Protein AF-A0A9X2NLJ1-F1 (afdb_monomer_lite)

Organism: NCBI:txid2945988

InterPro domains:
  IPR001387 Cro/C1-type, helix-turn-helix domain [PS50943] (19-48)
  IPR001387 Cro/C1-type, helix-turn-helix domain [SM00530] (18-80)
  IPR001387 Cro/C1-type, helix-turn-helix domain [cd00093] (19-80)
  IPR010982 Lambda repressor-like, DNA-binding domain superfamily [G3DSA:1.10.260.40] (13-85)
  IPR010982 Lambda repressor-like, DNA-binding domain superfamily [SSF47413] (15-81)
  IPR045745 Helix-turn-helix domain, Actinobacteria-type [PF19575] (173-223)

pLDDT: mean 81.43, std 18.59, range [36.59, 98.31]

Radius of gyration: 30.44 Å; chains: 1; bounding box: 87×46×83 Å

Secondary structure (DSSP, 8-state):
----PPP----HHHHHHHHHHHHHHTT--HHHHHHHHT--HHHHHHHHHGGGGT-----HHHHHHHHHHHHHTT-------------------------PPPP---------------HHHHHHHHHHHHHHHHHTT--HHHHHHHTT--HHHHHHHHHHTT----S--S-------HHHHHHHHHTT--HHHHHHHTT--HHHHHHHHHHTTPPPPPP-----

Foldseek 3Di:
DDDPDDDDPDQLLVLLVVLVVLCVVVVHDLVNLCVQLVHDSVLNVCSNCVSVVPDRDDDPVNVVSSQSSQVVSVDGDDDDDDDPPPPPPPPDDDDDDDDDDDDDDDPDPPPPPPPPPPPVVVVVVLLVVLLVCVVVVDDLVVSCVVSVHDSLVSLVSNVVVVHPHDPDPPDPPPPDPLVVLVCCVVVPDDLVVSCVVSVHDSVVSVVSCVVVVNDDDDDDDDPD

Sequence (224 aa):
MQPHCDPPTGSVAAVVAELRAVRVACGLSQRAVSRAIGISHATVSRLELRLESGSTAYSHSQVTDLAAYATVLGYTLQFVLVADWSTPESSDDIADDTAPPIPMLETGPRRKTLAVNRPGRNLSQRNARLLAARNAGTPVVELSREFGLSLSWTGALLRKLGADMPESGRGFKRQLDQQTVIDQYESGLPVREVAELNDVSYGYVYRLLRAAGIPMRPRGGKTT

Structure (mmCIF, N/CA/C/O backbone):
data_AF-A0A9X2NLJ1-F1
#
_entry.id   AF-A0A9X2NLJ1-F1
#
loop_
_atom_site.group_PDB
_atom_site.id
_atom_site.type_symbol
_atom_site.label_atom_id
_atom_site.label_alt_id
_atom_site.label_comp_id
_atom_site.label_asym_id
_atom_site.label_entity_id
_atom_site.label_seq_id
_atom_site.pdbx_PDB_ins_code
_atom_site.Cartn_x
_atom_site.Cartn_y
_atom_site.Cartn_z
_atom_site.occupancy
_atom_site.B_iso_or_equiv
_atom_site.auth_seq_id
_atom_site.auth_comp_id
_atom_site.auth_asym_id
_atom_site.auth_atom_id
_atom_site.pdbx_PDB_model_num
ATOM 1 N N . MET A 1 1 ? 13.878 -11.513 -50.406 1.00 46.28 1 MET A N 1
ATOM 2 C CA . MET A 1 1 ? 14.699 -10.338 -50.046 1.00 46.28 1 MET A CA 1
ATOM 3 C C . MET A 1 1 ? 14.200 -9.832 -48.705 1.00 46.28 1 MET A C 1
ATOM 5 O O . MET A 1 1 ? 13.081 -9.344 -48.655 1.00 46.28 1 MET A O 1
ATOM 9 N N . GLN A 1 2 ? 14.945 -10.046 -47.618 1.00 44.91 2 GLN A N 1
ATOM 10 C CA . GLN A 1 2 ? 14.641 -9.393 -46.342 1.00 44.91 2 GLN A CA 1
ATOM 11 C C . GLN A 1 2 ? 15.357 -8.037 -46.337 1.00 44.91 2 GLN A C 1
ATOM 13 O O . GLN A 1 2 ? 16.548 -8.011 -46.654 1.00 44.91 2 GLN A O 1
ATOM 18 N N . PRO A 1 3 ? 14.660 -6.922 -46.066 1.00 51.06 3 PRO A N 1
ATOM 19 C CA . PRO A 1 3 ? 15.299 -5.619 -45.970 1.00 51.06 3 PRO A CA 1
ATOM 20 C C . PRO A 1 3 ? 16.299 -5.648 -44.811 1.00 51.06 3 PRO A C 1
ATOM 22 O O . PRO A 1 3 ? 15.935 -5.912 -43.666 1.00 51.06 3 PRO A O 1
ATOM 25 N N . HIS A 1 4 ? 17.574 -5.431 -45.126 1.00 46.09 4 HIS A N 1
ATOM 26 C CA . HIS A 1 4 ? 18.614 -5.254 -44.126 1.00 46.09 4 HIS A CA 1
ATOM 27 C C . HIS A 1 4 ? 18.515 -3.807 -43.634 1.00 46.09 4 HIS A C 1
ATOM 29 O O . HIS A 1 4 ? 18.994 -2.893 -44.296 1.00 46.09 4 HIS A O 1
ATOM 35 N N . CYS A 1 5 ? 17.794 -3.589 -42.535 1.00 52.12 5 CYS A N 1
ATOM 36 C CA . CYS A 1 5 ? 17.799 -2.301 -41.850 1.00 52.12 5 CYS A CA 1
ATOM 37 C C . CYS A 1 5 ? 19.000 -2.268 -40.903 1.00 52.12 5 CYS A C 1
ATOM 39 O O . CYS A 1 5 ? 19.093 -3.112 -40.007 1.00 52.12 5 CYS A O 1
ATOM 41 N N . ASP A 1 6 ? 19.903 -1.309 -41.100 1.00 51.53 6 ASP A N 1
ATOM 42 C CA . ASP A 1 6 ? 20.964 -1.026 -40.137 1.00 51.53 6 ASP A CA 1
ATOM 43 C C . ASP A 1 6 ? 20.348 -0.664 -38.775 1.00 51.53 6 ASP A C 1
ATOM 45 O O . ASP A 1 6 ? 19.334 0.043 -38.721 1.00 51.53 6 ASP A O 1
ATOM 49 N N . PRO A 1 7 ? 20.913 -1.147 -37.654 1.00 56.09 7 PRO A N 1
ATOM 50 C CA . PRO A 1 7 ? 20.372 -0.841 -36.342 1.00 56.09 7 PRO A CA 1
ATOM 51 C C . PRO A 1 7 ? 20.529 0.662 -36.055 1.00 56.09 7 PRO A C 1
ATOM 53 O O . PRO A 1 7 ? 21.622 1.210 -36.223 1.00 56.09 7 PRO A O 1
ATOM 56 N N . PRO A 1 8 ? 19.472 1.350 -35.591 1.00 54.31 8 PRO A N 1
ATOM 57 C CA . PRO A 1 8 ? 19.558 2.766 -35.276 1.00 54.31 8 PRO A CA 1
ATOM 58 C C . PRO A 1 8 ? 20.489 2.980 -34.076 1.00 54.31 8 PRO A C 1
ATOM 60 O O . PRO A 1 8 ? 20.140 2.683 -32.932 1.00 54.31 8 PRO A O 1
ATOM 63 N N . THR A 1 9 ? 21.673 3.540 -34.321 1.00 57.53 9 THR A N 1
ATOM 64 C CA . THR A 1 9 ? 22.538 4.089 -33.267 1.00 57.53 9 THR A CA 1
ATOM 65 C C . THR A 1 9 ? 21.971 5.452 -32.861 1.00 57.53 9 THR A C 1
ATOM 67 O O . THR A 1 9 ? 22.405 6.490 -33.350 1.00 57.53 9 THR A O 1
ATOM 70 N N . GLY A 1 10 ? 20.912 5.457 -32.049 1.00 71.62 10 GLY A N 1
ATOM 71 C CA . GLY A 1 10 ? 20.127 6.659 -31.757 1.00 71.62 10 GLY A CA 1
ATOM 72 C C . GLY A 1 10 ? 19.730 6.793 -30.291 1.00 71.62 10 GLY A C 1
ATOM 73 O O . GLY A 1 10 ? 19.830 5.854 -29.503 1.00 71.62 10 GLY A O 1
ATOM 74 N N . SER A 1 11 ? 19.266 7.987 -29.917 1.00 84.50 11 SER A N 1
ATOM 75 C CA . SER A 1 11 ? 18.671 8.232 -28.601 1.00 84.50 11 SER A CA 1
ATOM 76 C C . SER A 1 11 ? 17.488 7.284 -28.349 1.00 84.50 11 SER A C 1
ATOM 78 O O . SER A 1 11 ? 16.856 6.796 -29.286 1.00 84.50 11 SER A O 1
ATOM 80 N N . VAL A 1 12 ? 17.131 7.046 -27.081 1.00 83.31 12 VAL A N 1
ATOM 81 C CA . VAL A 1 12 ? 15.968 6.197 -26.741 1.00 83.31 12 VAL A CA 1
ATOM 82 C C . VAL A 1 12 ? 14.688 6.704 -27.417 1.00 83.31 12 VAL A C 1
ATOM 84 O O . VAL A 1 12 ? 13.859 5.903 -27.838 1.00 83.31 12 VAL A O 1
ATOM 87 N N . ALA A 1 13 ? 14.554 8.023 -27.596 1.00 85.75 13 ALA A N 1
ATOM 88 C CA . ALA A 1 13 ? 13.465 8.604 -28.372 1.00 85.75 13 ALA A CA 1
ATOM 89 C C . ALA A 1 13 ? 13.485 8.109 -29.829 1.00 85.75 13 ALA A C 1
ATOM 91 O O . ALA A 1 13 ? 12.484 7.579 -30.293 1.00 85.75 13 ALA A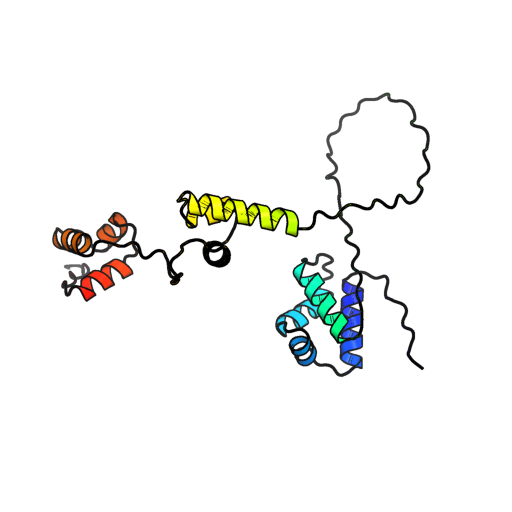 O 1
ATOM 92 N N . ALA A 1 14 ? 14.620 8.174 -30.531 1.00 86.75 14 ALA A N 1
ATOM 93 C CA . ALA A 1 14 ? 14.715 7.662 -31.901 1.00 86.75 14 ALA A CA 1
ATOM 94 C C . ALA A 1 14 ? 14.311 6.177 -31.998 1.00 86.75 14 ALA A C 1
ATOM 96 O O . ALA A 1 14 ? 13.557 5.802 -32.892 1.00 86.75 14 ALA A O 1
ATOM 97 N N . VAL A 1 15 ? 14.719 5.354 -31.025 1.00 87.69 15 VAL A N 1
ATOM 98 C CA . VAL A 1 15 ? 14.316 3.938 -30.954 1.00 87.69 15 VAL A CA 1
ATOM 99 C C . VAL A 1 15 ? 12.799 3.792 -30.797 1.00 87.69 15 VAL A C 1
ATOM 101 O O . VAL A 1 15 ? 12.182 3.001 -31.504 1.00 87.69 15 VAL A O 1
ATOM 104 N N . VAL A 1 16 ? 12.165 4.555 -29.902 1.00 90.31 16 VAL A N 1
ATOM 105 C CA . VAL A 1 16 ? 10.704 4.511 -29.708 1.00 90.31 16 VAL A CA 1
ATOM 106 C C . VAL A 1 16 ? 9.956 4.952 -30.975 1.00 90.31 16 VAL A C 1
ATOM 108 O O . VAL A 1 16 ? 8.943 4.339 -31.320 1.00 90.31 16 VAL A O 1
ATOM 111 N N . ALA A 1 17 ? 10.444 5.982 -31.678 1.00 90.50 17 ALA A N 1
ATOM 112 C CA . ALA A 1 17 ? 9.863 6.436 -32.946 1.00 90.50 17 ALA A CA 1
ATOM 113 C C . ALA A 1 17 ? 9.922 5.335 -34.007 1.00 90.50 17 ALA A C 1
ATOM 115 O O . ALA A 1 17 ? 8.912 5.058 -34.655 1.00 90.50 17 ALA A O 1
ATOM 116 N N . GLU A 1 18 ? 11.073 4.675 -34.128 1.00 91.25 18 GLU A N 1
ATOM 117 C CA . GLU A 1 18 ? 11.281 3.583 -35.075 1.00 91.25 18 GLU A CA 1
ATOM 118 C C . GLU A 1 18 ? 10.348 2.403 -34.776 1.00 91.25 18 GLU A C 1
ATOM 120 O O . GLU A 1 18 ? 9.623 1.938 -35.655 1.00 91.25 18 GLU A O 1
ATOM 125 N N . LEU A 1 19 ? 10.255 1.975 -33.512 1.00 91.38 19 LEU A N 1
ATOM 126 C CA . LEU A 1 19 ? 9.337 0.900 -33.113 1.00 91.38 19 LEU A CA 1
ATOM 127 C C . LEU A 1 19 ? 7.872 1.254 -33.403 1.00 91.38 19 LEU A C 1
ATOM 129 O O . LEU A 1 19 ? 7.108 0.398 -33.856 1.00 91.38 19 LEU A O 1
ATOM 133 N N . ARG A 1 20 ? 7.469 2.515 -33.187 1.00 94.69 20 ARG A N 1
ATOM 134 C CA . ARG A 1 20 ? 6.124 2.997 -33.540 1.00 94.69 20 ARG A CA 1
ATOM 135 C C . ARG A 1 20 ? 5.893 2.931 -35.051 1.00 94.69 20 ARG A C 1
ATOM 137 O O . ARG A 1 20 ? 4.822 2.484 -35.466 1.00 94.69 20 ARG A O 1
ATOM 144 N N . ALA A 1 21 ? 6.860 3.362 -35.859 1.00 92.12 21 ALA A N 1
ATOM 145 C CA . ALA A 1 21 ? 6.770 3.324 -37.317 1.00 92.12 21 ALA A CA 1
ATOM 146 C C . ALA A 1 21 ? 6.642 1.882 -37.831 1.00 92.12 21 ALA A C 1
ATOM 148 O O . ALA A 1 21 ? 5.708 1.580 -38.576 1.00 92.12 21 ALA A O 1
ATOM 149 N N . VAL A 1 22 ? 7.490 0.973 -37.344 1.00 91.50 22 VAL A N 1
ATOM 150 C CA . VAL A 1 22 ? 7.437 -0.461 -37.665 1.00 91.50 22 VAL A CA 1
ATOM 151 C C . VAL A 1 22 ? 6.094 -1.068 -37.264 1.00 91.50 22 VAL A C 1
ATOM 153 O O . VAL A 1 22 ? 5.458 -1.746 -38.070 1.0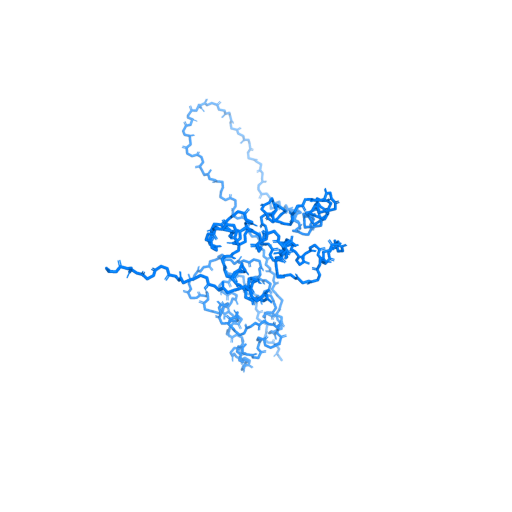0 91.50 22 VAL A O 1
ATOM 156 N N . ARG A 1 23 ? 5.599 -0.783 -36.051 1.00 95.69 23 ARG A N 1
ATOM 157 C CA . ARG A 1 23 ? 4.283 -1.263 -35.600 1.00 95.69 23 ARG A CA 1
ATOM 158 C C . ARG A 1 23 ? 3.175 -0.859 -36.579 1.00 95.69 23 ARG A C 1
ATOM 160 O O . ARG A 1 23 ? 2.327 -1.688 -36.916 1.00 95.69 23 ARG A O 1
ATOM 167 N N . VAL A 1 24 ? 3.159 0.408 -36.998 1.00 95.69 24 VAL A N 1
ATOM 168 C CA . VAL A 1 24 ? 2.162 0.940 -37.940 1.00 95.69 24 VAL A CA 1
ATOM 169 C C . VAL A 1 24 ? 2.302 0.281 -39.312 1.00 95.69 24 VAL A C 1
ATOM 171 O O . VAL A 1 24 ? 1.290 -0.137 -39.871 1.00 95.69 24 VAL A O 1
ATOM 174 N N . ALA A 1 25 ? 3.525 0.109 -39.816 1.00 91.38 25 ALA A N 1
ATOM 175 C CA . ALA A 1 25 ? 3.790 -0.565 -41.087 1.00 91.38 25 ALA A CA 1
ATOM 176 C C . ALA A 1 25 ? 3.331 -2.036 -41.086 1.00 91.38 25 ALA A C 1
ATOM 178 O O . ALA A 1 25 ? 2.810 -2.523 -42.086 1.00 91.38 25 ALA A O 1
ATOM 179 N N . CYS A 1 26 ? 3.441 -2.729 -39.949 1.00 91.38 26 CYS A N 1
ATOM 180 C CA . CYS A 1 26 ? 2.931 -4.091 -39.767 1.00 91.38 26 CYS A CA 1
ATOM 181 C C . CYS A 1 26 ? 1.409 -4.169 -39.526 1.00 91.38 26 CYS A C 1
ATOM 183 O O . CYS A 1 26 ? 0.889 -5.260 -39.299 1.00 91.38 26 CYS A O 1
ATOM 185 N N . GLY A 1 27 ? 0.683 -3.043 -39.509 1.00 95.75 27 GLY A N 1
ATOM 186 C CA . GLY A 1 27 ? -0.762 -3.014 -39.246 1.00 95.75 27 GLY A CA 1
ATOM 187 C C . GLY A 1 27 ? -1.149 -3.405 -37.814 1.00 95.75 27 GLY A C 1
ATOM 188 O O . GLY A 1 27 ? -2.304 -3.738 -37.540 1.00 95.75 27 GLY A O 1
ATOM 189 N N . LEU A 1 28 ? -0.202 -3.377 -36.873 1.00 94.50 28 LEU A N 1
ATOM 190 C CA . LEU A 1 28 ? -0.444 -3.775 -35.491 1.00 94.50 28 LEU A CA 1
ATOM 191 C C . LEU A 1 28 ? -1.043 -2.614 -34.693 1.00 94.50 28 LEU A C 1
ATOM 193 O O . LEU A 1 28 ? -0.480 -1.523 -34.599 1.00 94.50 28 LEU A O 1
ATOM 197 N N . SER A 1 29 ? -2.180 -2.851 -34.039 1.00 96.88 29 SER A N 1
ATOM 198 C CA . SER A 1 29 ? -2.729 -1.884 -33.081 1.00 96.88 29 SER A CA 1
ATOM 199 C C . SER A 1 29 ? -1.939 -1.895 -31.765 1.00 96.88 29 SER A C 1
ATOM 201 O O . SER A 1 29 ? -1.387 -2.921 -31.364 1.00 96.88 29 SER A O 1
ATOM 203 N N . GLN A 1 30 ? -1.952 -0.783 -31.021 1.00 96.88 30 GLN A N 1
ATOM 204 C CA . GLN A 1 30 ? -1.385 -0.731 -29.662 1.00 96.88 30 GLN A CA 1
ATOM 205 C C . GLN A 1 30 ? -1.993 -1.805 -28.739 1.00 96.88 30 GLN A C 1
ATOM 207 O O . GLN A 1 30 ? -1.306 -2.353 -27.880 1.00 96.88 30 GLN A O 1
ATOM 212 N N . ARG A 1 31 ? -3.278 -2.151 -28.929 1.00 96.44 31 ARG A N 1
ATOM 213 C CA . ARG A 1 31 ? -3.958 -3.221 -28.177 1.00 96.44 31 ARG A CA 1
ATOM 214 C C . ARG A 1 31 ? -3.400 -4.605 -28.501 1.00 96.44 31 ARG A C 1
ATOM 216 O O . ARG A 1 31 ? -3.299 -5.430 -27.598 1.00 96.44 31 ARG A O 1
ATOM 223 N N . ALA A 1 32 ? -3.045 -4.858 -29.762 1.00 95.44 32 ALA A N 1
ATOM 224 C CA . ALA A 1 32 ? -2.437 -6.122 -30.172 1.00 95.44 32 ALA A CA 1
ATOM 225 C C . ALA A 1 32 ? -1.062 -6.299 -29.514 1.00 95.44 32 ALA A C 1
ATOM 227 O O . ALA A 1 32 ? -0.808 -7.334 -28.902 1.00 95.44 32 ALA A O 1
ATOM 228 N N . VAL A 1 33 ? -0.237 -5.248 -29.538 1.00 95.50 33 VAL A N 1
ATOM 229 C CA . VAL A 1 33 ? 1.068 -5.222 -28.859 1.00 95.50 33 VAL A CA 1
ATOM 230 C C . VAL A 1 33 ? 0.910 -5.417 -27.351 1.00 95.50 33 VAL A C 1
ATOM 232 O O . VAL A 1 33 ? 1.529 -6.309 -26.786 1.00 95.50 33 VAL A O 1
ATOM 235 N N . SER A 1 34 ? 0.023 -4.647 -26.714 1.00 96.62 34 SER A N 1
ATOM 236 C CA . SER A 1 34 ? -0.306 -4.752 -25.284 1.00 96.62 34 SER A CA 1
ATOM 237 C C . SER A 1 34 ? -0.691 -6.178 -24.874 1.00 96.62 34 SER A C 1
ATOM 239 O O . SER A 1 34 ? -0.187 -6.680 -23.870 1.00 96.62 34 SER A O 1
ATOM 241 N N . ARG A 1 35 ? -1.531 -6.855 -25.666 1.00 96.00 35 ARG A N 1
ATOM 242 C CA . ARG A 1 35 ? -1.924 -8.247 -25.413 1.00 96.00 35 ARG A CA 1
ATOM 243 C C . ARG A 1 35 ? -0.751 -9.215 -25.560 1.00 96.00 35 ARG A C 1
ATOM 245 O O . ARG A 1 35 ? -0.643 -10.129 -24.753 1.00 96.00 35 ARG A O 1
ATOM 252 N N . ALA A 1 36 ? 0.106 -9.014 -26.560 1.00 93.50 36 ALA A N 1
ATOM 253 C CA . ALA A 1 36 ? 1.251 -9.883 -26.817 1.00 93.50 36 ALA A CA 1
ATOM 254 C C . ALA A 1 36 ? 2.312 -9.815 -25.703 1.00 93.50 36 ALA A C 1
ATOM 256 O O . ALA A 1 36 ? 2.863 -10.844 -25.328 1.00 93.50 36 ALA A O 1
ATOM 257 N N . ILE A 1 37 ? 2.561 -8.628 -25.139 1.00 94.06 37 ILE A N 1
ATOM 258 C CA . ILE A 1 37 ? 3.556 -8.431 -24.065 1.00 94.06 37 ILE A CA 1
ATOM 259 C C . ILE A 1 37 ? 2.979 -8.512 -22.646 1.00 94.06 37 ILE A C 1
ATOM 261 O O . ILE A 1 37 ? 3.733 -8.497 -21.679 1.00 94.06 37 ILE A O 1
ATOM 265 N N . GLY A 1 38 ? 1.654 -8.561 -22.496 1.00 93.50 38 GLY A N 1
ATOM 266 C CA . GLY A 1 38 ? 1.001 -8.620 -21.186 1.00 93.50 38 GLY A CA 1
ATOM 267 C C . GLY A 1 38 ? 1.058 -7.316 -20.378 1.00 93.50 38 GLY A C 1
ATOM 268 O O . GLY A 1 38 ? 0.895 -7.355 -19.160 1.00 93.50 38 GLY A O 1
ATOM 269 N N . ILE A 1 39 ? 1.260 -6.158 -21.021 1.00 93.69 39 ILE A N 1
ATOM 270 C CA . ILE A 1 39 ? 1.194 -4.842 -20.355 1.00 93.69 39 ILE A CA 1
ATOM 271 C C . ILE A 1 39 ? -0.073 -4.090 -20.749 1.00 93.69 39 ILE A C 1
ATOM 273 O O . ILE A 1 39 ? -0.678 -4.364 -21.781 1.00 93.69 39 ILE A O 1
ATOM 277 N N . SER A 1 40 ? -0.479 -3.099 -19.952 1.00 94.88 40 SER A N 1
ATOM 278 C CA . SER A 1 40 ? -1.667 -2.298 -20.264 1.00 94.88 40 SER A CA 1
ATOM 279 C C . SER A 1 40 ? -1.491 -1.476 -21.550 1.00 94.88 40 SER A C 1
ATOM 281 O O . SER A 1 40 ? -0.423 -0.920 -21.810 1.00 94.88 40 SER A O 1
ATOM 283 N N . HIS A 1 41 ? -2.569 -1.304 -22.317 1.00 93.12 41 HIS A N 1
ATOM 284 C CA . HIS A 1 41 ? -2.592 -0.412 -23.482 1.00 93.12 41 HIS A CA 1
ATOM 285 C C . HIS A 1 41 ? -2.151 1.022 -23.137 1.00 93.12 41 HIS A C 1
ATOM 287 O O . HIS A 1 41 ? -1.445 1.665 -23.909 1.00 93.12 41 HIS A O 1
ATOM 293 N N . ALA A 1 42 ? -2.520 1.514 -21.949 1.00 93.88 42 ALA A N 1
ATOM 294 C CA . ALA A 1 42 ? -2.099 2.826 -21.463 1.00 93.88 42 ALA A CA 1
ATOM 295 C C . ALA A 1 42 ? -0.579 2.919 -21.240 1.00 93.88 42 ALA A C 1
ATOM 297 O O . ALA A 1 42 ? -0.010 4.004 -21.316 1.00 93.88 42 ALA A O 1
ATOM 298 N N . THR A 1 43 ? 0.103 1.805 -20.961 1.00 93.88 43 THR A N 1
ATOM 299 C CA . THR A 1 43 ? 1.571 1.766 -20.886 1.00 93.88 43 THR A CA 1
ATOM 300 C C . THR A 1 43 ? 2.187 1.911 -22.275 1.00 93.88 43 THR A C 1
ATOM 302 O O . THR A 1 43 ? 3.050 2.765 -22.445 1.00 93.88 43 THR A O 1
ATOM 305 N N . VAL A 1 44 ? 1.690 1.177 -23.278 1.00 94.12 44 VAL A N 1
ATOM 306 C CA . VAL A 1 44 ? 2.153 1.299 -24.678 1.00 94.12 44 VAL A CA 1
ATOM 307 C C . VAL A 1 44 ? 1.948 2.724 -25.198 1.00 94.12 44 VAL A C 1
ATOM 309 O O . VAL A 1 44 ? 2.877 3.333 -25.719 1.00 94.12 44 VAL A O 1
ATOM 312 N N . SER A 1 45 ? 0.759 3.294 -24.983 1.00 95.06 45 SER A N 1
ATOM 313 C CA . SER A 1 45 ? 0.457 4.675 -25.375 1.00 95.06 45 SER A CA 1
ATOM 314 C C . SER A 1 45 ? 1.370 5.689 -24.677 1.00 95.06 45 SER A C 1
ATOM 316 O O . SER A 1 45 ? 1.871 6.596 -25.333 1.00 95.06 45 SER A O 1
ATOM 318 N N . ARG A 1 46 ? 1.661 5.521 -23.379 1.00 93.00 46 ARG A N 1
ATOM 319 C CA . ARG A 1 46 ? 2.602 6.398 -22.661 1.00 93.00 46 ARG A CA 1
ATOM 320 C C . ARG A 1 46 ? 4.035 6.278 -23.168 1.00 93.00 46 ARG A C 1
ATOM 322 O O . ARG A 1 46 ? 4.720 7.294 -23.207 1.00 93.00 46 ARG A O 1
ATOM 329 N N . LEU A 1 47 ? 4.489 5.079 -23.537 1.00 91.31 47 LEU A N 1
ATOM 330 C CA . LEU A 1 47 ? 5.806 4.898 -24.151 1.00 91.31 47 LEU A CA 1
ATOM 331 C C . LEU A 1 47 ? 5.884 5.655 -25.483 1.00 91.31 47 LEU A C 1
ATOM 333 O O . LEU A 1 47 ? 6.841 6.391 -25.687 1.00 91.31 47 LEU A O 1
ATOM 337 N N . GLU A 1 48 ? 4.854 5.552 -26.331 1.00 92.31 48 GLU A N 1
ATOM 338 C CA . GLU A 1 48 ? 4.810 6.251 -27.627 1.00 92.31 48 GLU A CA 1
ATOM 339 C C . GLU A 1 48 ? 4.649 7.777 -27.495 1.00 92.31 48 GLU A C 1
ATOM 341 O O . GLU A 1 48 ? 5.263 8.511 -28.261 1.00 92.31 48 GLU A O 1
ATOM 346 N N . LEU A 1 49 ? 3.863 8.271 -26.529 1.00 90.62 49 LEU A N 1
ATOM 347 C CA . LEU A 1 49 ? 3.636 9.711 -26.316 1.00 90.62 49 LEU A CA 1
ATOM 348 C C . LEU A 1 49 ? 4.819 10.418 -25.650 1.00 90.62 49 LEU A C 1
ATOM 350 O O . LEU A 1 49 ? 5.052 11.597 -25.893 1.00 90.62 49 LEU A O 1
ATOM 354 N N . ARG A 1 50 ? 5.600 9.719 -24.818 1.00 85.25 50 ARG A N 1
ATOM 355 C CA . ARG A 1 50 ? 6.792 10.302 -24.173 1.00 85.25 50 ARG A CA 1
ATOM 356 C C . ARG A 1 50 ? 7.867 10.709 -25.188 1.00 85.25 50 ARG A C 1
ATOM 358 O O . ARG A 1 50 ? 8.732 11.513 -24.864 1.00 85.25 50 ARG A O 1
ATOM 365 N N . LEU A 1 51 ? 7.773 10.207 -26.419 1.00 76.88 51 LEU A N 1
ATOM 366 C CA . LEU A 1 51 ? 8.550 10.68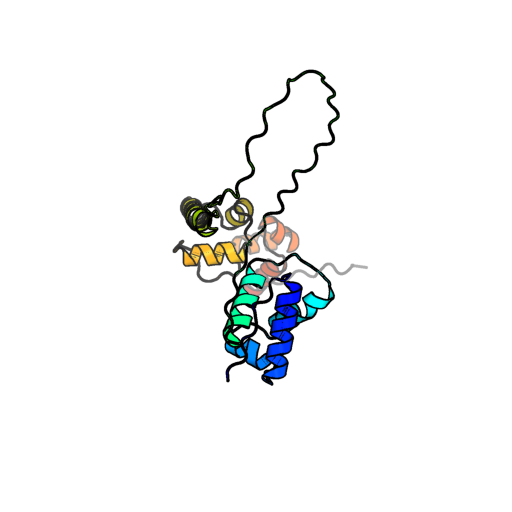7 -27.554 1.00 76.88 51 LEU A CA 1
ATOM 367 C C . LEU A 1 51 ? 8.395 12.202 -27.768 1.00 76.88 51 LEU A C 1
ATOM 369 O O . LEU A 1 51 ? 9.369 12.892 -28.049 1.00 76.88 51 LEU A O 1
ATOM 373 N N . GLU A 1 52 ? 7.175 12.713 -27.602 1.00 78.81 52 GLU A N 1
ATOM 374 C CA . GLU A 1 52 ? 6.817 14.103 -27.900 1.00 78.81 52 GLU A CA 1
ATOM 375 C C . GLU A 1 52 ? 7.346 15.074 -26.838 1.00 78.81 52 GLU A C 1
ATOM 377 O O . GLU A 1 52 ? 7.513 16.258 -27.113 1.00 78.81 52 GLU A O 1
ATOM 382 N N . SER A 1 53 ? 7.667 14.582 -25.636 1.00 80.69 53 SER A N 1
ATOM 383 C CA . SER A 1 53 ? 8.183 15.415 -24.547 1.00 80.69 53 SER A CA 1
ATOM 384 C C . SER A 1 53 ? 9.706 15.566 -24.535 1.00 80.69 53 SER A C 1
ATOM 386 O O . SER A 1 53 ? 10.228 16.266 -23.669 1.00 80.69 53 SER A O 1
ATOM 388 N N . GLY A 1 54 ? 10.438 14.902 -25.441 1.00 81.94 54 GLY A N 1
ATOM 389 C CA . GLY A 1 54 ? 11.904 15.001 -25.533 1.00 81.94 54 GLY A CA 1
ATOM 390 C C . GLY A 1 54 ? 12.664 14.481 -24.302 1.00 81.94 54 GLY A C 1
ATOM 391 O O . GLY A 1 54 ? 13.867 14.695 -24.178 1.00 81.94 54 GLY A O 1
ATOM 392 N N . SER A 1 55 ? 11.984 13.799 -23.375 1.00 82.38 55 SER A N 1
ATOM 393 C CA . SER A 1 55 ? 12.598 13.311 -22.140 1.00 82.38 55 SER A CA 1
ATOM 394 C C . SER A 1 55 ? 13.562 12.157 -22.429 1.00 82.38 55 SER A C 1
ATOM 396 O O . SER A 1 55 ? 13.167 11.110 -22.945 1.00 82.38 55 SER A O 1
ATOM 398 N N . THR A 1 56 ? 14.830 12.329 -22.052 1.00 80.00 56 THR A N 1
ATOM 399 C CA . THR A 1 56 ? 15.885 11.308 -22.185 1.00 80.00 56 THR A CA 1
ATOM 400 C C . THR A 1 56 ? 15.936 10.339 -21.003 1.00 80.00 56 THR A C 1
ATOM 402 O O . THR A 1 56 ? 16.563 9.285 -21.096 1.00 80.00 56 THR A O 1
ATOM 405 N N . ALA A 1 57 ? 15.252 10.655 -19.900 1.00 82.19 57 ALA A N 1
ATOM 406 C CA . ALA A 1 57 ? 15.233 9.834 -18.698 1.00 82.19 57 ALA A CA 1
ATOM 407 C C . ALA A 1 57 ? 14.136 8.762 -18.771 1.00 82.19 57 ALA A C 1
ATOM 409 O O . ALA A 1 57 ? 12.939 9.074 -18.818 1.00 82.19 57 ALA A O 1
ATOM 410 N N . TYR A 1 58 ? 14.553 7.497 -18.709 1.00 84.94 58 TYR A N 1
ATOM 411 C CA . TYR A 1 58 ? 13.674 6.331 -18.650 1.00 84.94 58 TYR A CA 1
ATOM 412 C C . TYR A 1 58 ? 13.922 5.556 -17.358 1.00 84.94 58 TYR A C 1
ATOM 414 O O . TYR A 1 58 ? 15.065 5.278 -16.991 1.00 84.94 58 TYR A O 1
ATOM 422 N N . SER A 1 59 ? 12.849 5.187 -16.659 1.00 87.94 59 SER A N 1
ATOM 423 C CA . SER A 1 59 ? 12.948 4.270 -15.527 1.00 87.94 59 SER A CA 1
ATOM 424 C C . SER A 1 59 ? 13.327 2.871 -16.011 1.00 87.94 59 SER A C 1
ATOM 426 O O . SER A 1 59 ? 13.047 2.485 -17.146 1.00 87.94 59 SER A O 1
ATOM 428 N N . HIS A 1 60 ? 13.902 2.060 -15.121 1.00 83.75 60 HIS A N 1
ATOM 429 C CA . HIS A 1 60 ? 14.240 0.671 -15.439 1.00 83.75 60 HIS A CA 1
ATOM 430 C C . HIS A 1 60 ? 13.034 -0.123 -15.972 1.00 83.75 60 HIS A C 1
ATOM 432 O O . HIS A 1 60 ? 13.156 -0.825 -16.969 1.00 83.75 60 HIS A O 1
ATOM 438 N N . SER A 1 61 ? 11.855 0.057 -15.364 1.00 87.56 61 SER A N 1
ATOM 439 C CA . SER A 1 61 ? 10.617 -0.579 -15.828 1.00 87.56 61 SER A CA 1
ATOM 440 C C . SER A 1 61 ? 10.245 -0.180 -17.257 1.00 87.56 61 SER A C 1
ATOM 442 O O . SER A 1 61 ? 9.849 -1.035 -18.038 1.00 87.56 61 SER A O 1
ATOM 444 N N . GLN A 1 62 ? 10.431 1.089 -17.632 1.00 90.19 62 GLN A N 1
ATOM 445 C CA . GLN A 1 62 ? 10.160 1.554 -18.993 1.00 90.19 62 GLN A CA 1
ATOM 446 C C . GLN A 1 62 ? 11.128 0.943 -20.006 1.00 90.19 62 GLN A C 1
ATOM 448 O O . GLN A 1 62 ? 10.710 0.597 -21.105 1.00 90.19 62 GLN A O 1
ATOM 453 N N . VAL A 1 63 ? 12.401 0.773 -19.638 1.00 90.44 63 VAL A N 1
ATOM 454 C CA . VAL A 1 63 ? 13.391 0.090 -20.484 1.00 90.44 63 VAL A CA 1
ATOM 455 C C . VAL A 1 63 ? 13.009 -1.381 -20.687 1.00 90.44 63 VAL A C 1
ATOM 457 O O . VAL A 1 63 ? 13.088 -1.885 -21.805 1.00 90.44 63 VAL A O 1
ATOM 460 N N . THR A 1 64 ? 12.540 -2.064 -19.638 1.00 91.19 64 THR A N 1
ATOM 461 C CA . THR A 1 64 ? 12.039 -3.445 -19.740 1.00 91.19 64 THR A CA 1
ATOM 462 C C . THR A 1 64 ? 10.808 -3.543 -20.641 1.00 91.19 64 THR A C 1
ATOM 464 O O . THR A 1 64 ? 10.773 -4.396 -21.527 1.00 91.19 64 THR A O 1
ATOM 467 N N . ASP A 1 65 ? 9.832 -2.651 -20.465 1.00 92.62 65 ASP A N 1
ATOM 468 C CA . ASP A 1 65 ? 8.626 -2.618 -21.300 1.00 92.62 65 ASP A CA 1
ATOM 469 C C . ASP A 1 65 ? 8.975 -2.328 -22.772 1.00 92.62 65 ASP A C 1
ATOM 471 O O . ASP A 1 65 ? 8.399 -2.928 -23.680 1.00 92.62 65 ASP A O 1
ATOM 475 N N . LEU A 1 66 ? 9.957 -1.455 -23.020 1.00 92.50 66 LEU A N 1
ATOM 476 C CA . LEU A 1 66 ? 10.443 -1.134 -24.363 1.00 92.50 66 LEU A CA 1
ATOM 477 C C . LEU A 1 66 ? 11.150 -2.327 -25.023 1.00 92.50 66 LEU A C 1
ATOM 479 O O . LEU A 1 66 ? 10.934 -2.593 -26.205 1.00 92.50 66 LEU A O 1
ATOM 483 N N . ALA A 1 67 ? 11.948 -3.083 -24.264 1.00 91.50 67 ALA A N 1
ATOM 484 C CA . ALA A 1 67 ? 12.568 -4.318 -24.743 1.00 91.50 67 ALA A CA 1
ATOM 485 C C . ALA A 1 67 ? 11.516 -5.374 -25.125 1.00 91.50 67 ALA A C 1
ATOM 487 O O . ALA A 1 67 ? 11.623 -6.014 -26.174 1.00 91.50 67 ALA A O 1
ATOM 488 N N . ALA A 1 68 ? 10.473 -5.527 -24.302 1.00 90.81 68 ALA A N 1
ATOM 489 C CA . ALA A 1 68 ? 9.366 -6.439 -24.583 1.00 90.81 68 ALA A CA 1
ATOM 490 C C . ALA A 1 68 ? 8.590 -6.014 -25.839 1.00 90.81 68 ALA A C 1
ATOM 492 O O . ALA A 1 68 ? 8.281 -6.852 -26.687 1.00 90.81 68 ALA A O 1
ATOM 493 N N . TYR A 1 69 ? 8.325 -4.712 -25.994 1.00 93.19 69 TYR A N 1
ATOM 494 C CA . TYR A 1 69 ? 7.703 -4.158 -27.197 1.00 93.19 69 TYR A CA 1
ATOM 495 C C . TYR A 1 69 ? 8.539 -4.492 -28.444 1.00 93.19 69 TYR A C 1
ATOM 497 O O . TYR A 1 69 ? 8.023 -5.096 -29.384 1.00 93.19 69 TYR A O 1
ATOM 505 N N . ALA A 1 70 ? 9.841 -4.202 -28.435 1.00 91.50 70 ALA A N 1
ATOM 506 C CA . ALA A 1 70 ? 10.722 -4.528 -29.555 1.00 91.50 70 ALA A CA 1
ATOM 507 C C . ALA A 1 70 ? 10.727 -6.026 -29.902 1.00 91.50 70 ALA A C 1
ATOM 509 O O . ALA A 1 70 ? 10.672 -6.381 -31.078 1.00 91.50 70 ALA A O 1
ATOM 510 N N . THR A 1 71 ? 10.686 -6.897 -28.890 1.00 91.50 71 THR A N 1
ATOM 511 C CA . THR A 1 71 ? 10.644 -8.356 -29.079 1.00 91.50 71 THR A CA 1
ATOM 512 C C . THR A 1 71 ? 9.403 -8.799 -29.859 1.00 91.50 71 THR A C 1
ATOM 514 O O . THR A 1 71 ? 9.508 -9.640 -30.748 1.00 91.50 71 THR A O 1
ATOM 517 N N . VAL A 1 72 ? 8.231 -8.204 -29.597 1.00 90.12 72 VAL A N 1
ATOM 518 C CA . VAL A 1 72 ? 6.993 -8.505 -30.350 1.00 90.12 72 VAL A CA 1
ATOM 519 C C . VAL A 1 72 ? 7.075 -8.076 -31.810 1.00 90.12 72 VAL A C 1
ATOM 521 O O . VAL A 1 72 ? 6.433 -8.682 -32.663 1.00 90.12 72 VAL A O 1
ATOM 524 N N . LEU A 1 73 ? 7.887 -7.065 -32.106 1.00 88.50 73 LEU A N 1
ATOM 525 C CA . LEU A 1 73 ? 8.162 -6.631 -33.471 1.00 88.50 73 LEU A CA 1
ATOM 526 C C . LEU A 1 73 ? 9.312 -7.416 -34.129 1.00 88.50 73 LEU A C 1
ATOM 528 O O . LEU A 1 73 ? 9.647 -7.138 -35.274 1.00 88.50 73 LEU A O 1
ATOM 532 N N . GLY A 1 74 ? 9.912 -8.391 -33.436 1.00 88.38 74 GLY A N 1
ATOM 533 C CA . GLY A 1 74 ? 11.024 -9.197 -33.951 1.00 88.38 74 GLY A CA 1
ATOM 534 C C . GLY A 1 74 ? 12.408 -8.560 -33.788 1.00 88.38 74 GLY A C 1
ATOM 535 O O . GLY A 1 74 ? 13.359 -9.003 -34.426 1.00 88.38 74 GLY A O 1
ATOM 536 N N . TYR A 1 75 ? 12.544 -7.544 -32.934 1.00 90.25 75 TYR A N 1
ATOM 537 C CA . TYR A 1 75 ? 13.805 -6.848 -32.675 1.00 90.25 75 TYR A CA 1
ATOM 538 C C . TYR A 1 75 ? 14.383 -7.216 -31.310 1.00 90.25 75 TYR A C 1
ATOM 540 O O . TYR A 1 75 ? 13.663 -7.487 -30.351 1.00 90.25 75 TYR A O 1
ATOM 548 N N . THR A 1 76 ? 15.709 -7.149 -31.203 1.00 89.56 76 THR A N 1
ATOM 549 C CA . THR A 1 76 ? 16.421 -7.211 -29.922 1.00 89.56 76 THR A CA 1
ATOM 550 C C . THR A 1 76 ? 17.062 -5.857 -29.656 1.00 89.56 76 THR A C 1
ATOM 552 O O . THR A 1 76 ? 17.873 -5.393 -30.454 1.00 89.56 76 THR A O 1
ATOM 555 N N . LEU A 1 77 ? 16.712 -5.219 -28.538 1.00 87.12 77 LEU A N 1
ATOM 556 C CA . LEU A 1 77 ? 17.335 -3.963 -28.123 1.00 87.12 77 LEU A CA 1
ATOM 557 C C . LEU A 1 77 ? 18.499 -4.228 -27.172 1.00 87.12 77 LEU A C 1
ATOM 559 O O . LEU A 1 77 ? 18.364 -4.977 -26.204 1.00 87.12 77 LEU A O 1
ATOM 563 N N . GLN A 1 78 ? 19.623 -3.561 -27.419 1.00 85.12 78 GLN A N 1
ATOM 564 C CA . GLN A 1 78 ? 20.740 -3.490 -26.484 1.00 85.12 78 GLN A CA 1
ATOM 565 C C . GLN A 1 78 ? 20.809 -2.077 -25.916 1.00 85.12 78 GLN A C 1
ATOM 567 O O . GLN A 1 78 ? 21.022 -1.111 -26.643 1.00 85.12 78 GLN A O 1
ATOM 572 N N . PHE A 1 79 ? 20.620 -1.956 -24.606 1.00 80.88 79 PHE A N 1
ATOM 573 C CA . PHE A 1 79 ? 20.739 -0.681 -23.911 1.00 80.88 79 PHE A CA 1
ATOM 574 C C . PHE A 1 79 ? 22.128 -0.573 -23.292 1.00 80.88 79 PHE A C 1
ATOM 576 O O . PHE A 1 79 ? 22.531 -1.436 -22.509 1.00 80.88 79 PHE A O 1
ATOM 583 N N . VAL A 1 80 ? 22.843 0.505 -23.607 1.00 80.38 80 VAL A N 1
ATOM 584 C CA . VAL A 1 80 ? 24.077 0.876 -22.910 1.00 80.38 80 VAL A CA 1
ATOM 585 C C . VAL A 1 80 ? 23.716 1.911 -21.856 1.00 80.38 80 VAL A C 1
ATOM 587 O O . VAL A 1 80 ? 23.230 2.995 -22.168 1.00 80.38 80 VAL A O 1
ATOM 590 N N . LEU A 1 81 ? 23.922 1.557 -20.589 1.00 75.75 81 LEU A N 1
ATOM 591 C CA . LEU A 1 81 ? 23.710 2.464 -19.468 1.00 75.75 81 LEU A CA 1
ATOM 592 C C . LEU A 1 81 ? 24.880 3.450 -19.416 1.00 75.75 81 LEU A C 1
ATOM 594 O O . LEU A 1 81 ? 25.993 3.080 -19.046 1.00 75.75 81 LEU A O 1
ATOM 598 N N . VAL A 1 82 ? 24.624 4.697 -19.803 1.00 74.38 82 VAL A N 1
ATOM 599 C CA . VAL A 1 82 ? 25.573 5.798 -19.630 1.00 74.38 82 VAL A CA 1
ATOM 600 C C . VAL A 1 82 ? 25.268 6.429 -18.279 1.00 74.38 82 VAL A C 1
ATOM 602 O O . VAL A 1 82 ? 24.234 7.068 -18.105 1.00 74.38 82 VAL A O 1
ATOM 605 N N . ALA A 1 83 ? 26.127 6.179 -17.293 1.00 67.25 83 ALA A N 1
ATOM 606 C CA . ALA A 1 83 ? 26.063 6.911 -16.040 1.00 67.25 83 ALA A CA 1
ATOM 607 C C . ALA A 1 83 ? 26.565 8.332 -16.310 1.00 67.25 83 ALA A C 1
ATOM 609 O O . ALA A 1 83 ? 27.744 8.513 -16.609 1.00 67.25 83 ALA A O 1
ATOM 610 N N . ASP A 1 84 ? 25.674 9.313 -16.218 1.00 59.03 84 ASP A N 1
ATOM 611 C CA . ASP A 1 84 ? 26.062 10.716 -16.139 1.00 59.03 84 ASP A CA 1
ATOM 612 C C . ASP A 1 84 ? 26.551 10.965 -14.709 1.00 59.03 84 ASP A C 1
ATOM 614 O O . ASP A 1 84 ? 25.782 11.263 -13.797 1.00 59.03 84 ASP A O 1
ATOM 618 N N . TRP A 1 85 ? 27.832 10.689 -14.470 1.00 57.31 85 TRP A N 1
ATOM 619 C CA . TRP A 1 85 ? 28.521 11.166 -13.279 1.00 57.31 85 TRP A CA 1
ATOM 620 C C . TRP A 1 85 ? 29.004 12.577 -13.594 1.00 57.31 85 TRP A C 1
ATOM 622 O O . TRP A 1 85 ? 30.196 12.844 -13.678 1.00 57.31 85 TRP A O 1
ATOM 632 N N . SER A 1 86 ? 28.080 13.505 -13.810 1.00 51.38 86 SER A N 1
ATOM 633 C CA . SER A 1 86 ? 28.421 14.914 -13.696 1.00 51.38 86 SER A CA 1
ATOM 634 C C . SER A 1 86 ? 28.804 15.109 -12.233 1.00 51.38 86 SER A C 1
ATOM 636 O O . SER A 1 86 ? 27.953 15.191 -11.346 1.00 51.38 86 SER A O 1
ATOM 638 N N . THR A 1 87 ? 30.109 15.045 -11.959 1.00 48.88 87 THR A N 1
ATOM 639 C CA . THR A 1 87 ? 30.672 15.503 -10.693 1.00 48.88 87 THR A CA 1
ATOM 640 C C . THR A 1 87 ? 30.091 16.898 -10.507 1.00 48.88 87 THR A C 1
ATOM 642 O O . THR A 1 87 ? 30.262 17.705 -11.423 1.00 48.88 87 THR A O 1
ATOM 645 N N . PRO A 1 88 ? 29.339 17.185 -9.430 1.00 53.09 88 PRO A N 1
ATOM 646 C CA . PRO A 1 88 ? 28.962 18.561 -9.171 1.00 53.09 88 PRO A CA 1
ATOM 647 C C . PRO A 1 88 ? 30.281 19.319 -9.135 1.00 53.09 88 PRO A C 1
ATOM 649 O O . PRO A 1 88 ? 31.156 18.970 -8.338 1.00 53.09 88 PRO A O 1
ATOM 652 N N . GLU A 1 89 ? 30.473 20.241 -10.075 1.00 52.59 89 GLU A N 1
ATOM 653 C CA . GLU A 1 89 ? 31.617 21.134 -10.050 1.00 52.59 89 GLU A CA 1
ATOM 654 C C . GLU A 1 89 ? 31.503 21.879 -8.722 1.00 52.59 89 GLU A C 1
ATOM 656 O O . GLU A 1 89 ? 30.667 22.763 -8.537 1.00 52.59 89 GLU A O 1
ATOM 661 N N . SER A 1 90 ? 32.263 21.394 -7.741 1.00 52.91 90 SER A N 1
ATOM 662 C CA . SER A 1 90 ? 32.557 22.090 -6.505 1.00 52.91 90 SER A CA 1
ATOM 663 C C . SER A 1 90 ? 33.307 23.332 -6.953 1.00 52.91 90 SER A C 1
ATOM 665 O O . SER A 1 90 ? 34.506 23.311 -7.206 1.00 52.91 90 SER A O 1
ATOM 667 N N . SER A 1 91 ? 32.531 24.390 -7.158 1.00 60.16 91 SER A N 1
ATOM 668 C CA . SER A 1 91 ? 32.993 25.759 -7.308 1.00 60.16 91 SER A CA 1
ATOM 669 C C . SER A 1 91 ? 33.470 26.249 -5.943 1.00 60.16 91 SER A C 1
ATOM 671 O O . SER A 1 91 ? 32.880 27.164 -5.378 1.00 60.16 91 SER A O 1
ATOM 673 N N . ASP A 1 92 ? 34.502 25.604 -5.403 1.00 56.03 92 ASP A N 1
ATOM 674 C CA . ASP A 1 92 ? 35.303 26.174 -4.332 1.00 56.03 92 ASP A CA 1
ATOM 675 C C . ASP A 1 92 ? 36.654 26.560 -4.928 1.00 56.03 92 ASP A C 1
ATOM 677 O O . ASP A 1 92 ? 37.542 25.736 -5.153 1.00 56.03 92 ASP A O 1
ATOM 681 N N . ASP A 1 93 ? 36.750 27.855 -5.212 1.00 57.41 93 ASP A N 1
ATOM 682 C CA . ASP A 1 93 ? 37.982 28.599 -5.401 1.00 57.41 93 ASP A CA 1
ATOM 683 C C . ASP A 1 93 ? 38.976 28.270 -4.275 1.00 57.41 93 ASP A C 1
ATOM 685 O O . ASP A 1 93 ? 38.904 28.815 -3.173 1.00 57.41 93 ASP A O 1
ATOM 689 N N . ILE A 1 94 ? 39.951 27.408 -4.558 1.00 55.09 94 ILE A N 1
ATOM 690 C CA . ILE A 1 94 ? 41.238 27.425 -3.864 1.00 55.09 94 ILE A CA 1
ATOM 691 C C . ILE A 1 94 ? 42.305 27.540 -4.941 1.00 55.09 94 ILE A C 1
ATOM 693 O O . ILE A 1 94 ? 42.756 26.558 -5.529 1.00 55.09 94 ILE A O 1
ATOM 697 N N . ALA A 1 95 ? 42.680 28.788 -5.208 1.00 59.31 95 ALA A N 1
ATOM 698 C CA . ALA A 1 95 ? 43.965 29.098 -5.792 1.00 59.31 95 ALA A CA 1
ATOM 699 C C . ALA A 1 95 ? 45.044 28.629 -4.810 1.00 59.31 95 ALA A C 1
ATOM 701 O O . ALA A 1 95 ? 45.218 29.234 -3.754 1.00 59.31 95 ALA A O 1
ATOM 702 N N . ASP A 1 96 ? 45.762 27.566 -5.156 1.00 52.16 96 ASP A N 1
ATOM 703 C CA . ASP A 1 96 ? 47.151 27.461 -4.739 1.00 52.16 96 ASP A CA 1
ATOM 704 C C . ASP A 1 96 ? 47.996 26.928 -5.893 1.00 52.16 96 ASP A C 1
ATOM 706 O O . ASP A 1 96 ? 47.695 25.919 -6.538 1.00 52.16 96 ASP A O 1
ATOM 710 N N . ASP A 1 97 ? 48.995 27.739 -6.188 1.00 64.56 97 ASP A N 1
ATOM 711 C CA . ASP A 1 97 ? 49.920 27.673 -7.298 1.00 64.56 97 ASP A CA 1
ATOM 712 C C . ASP A 1 97 ? 51.004 26.632 -6.982 1.00 64.56 97 ASP A C 1
ATOM 714 O O . ASP A 1 97 ? 51.366 26.405 -5.828 1.00 64.56 97 ASP A O 1
ATOM 718 N N . THR A 1 98 ? 51.617 26.078 -8.024 1.00 66.62 98 THR A N 1
ATOM 719 C CA . THR A 1 98 ? 52.784 25.174 -7.987 1.00 66.62 98 THR A CA 1
ATOM 720 C C . THR A 1 98 ? 52.536 23.664 -7.775 1.00 66.62 98 THR A C 1
ATOM 722 O O . THR A 1 98 ? 52.820 23.092 -6.723 1.00 66.62 98 THR A O 1
ATOM 725 N N . ALA A 1 99 ? 52.203 22.947 -8.857 1.00 49.59 99 ALA A N 1
ATOM 726 C CA . ALA A 1 99 ? 52.616 21.545 -9.027 1.00 49.59 99 ALA A CA 1
ATOM 727 C C . ALA A 1 99 ? 53.030 21.251 -10.490 1.00 49.59 99 ALA A C 1
ATOM 729 O O . ALA A 1 99 ? 52.421 21.787 -11.417 1.00 49.59 99 ALA A O 1
ATOM 730 N N . PRO A 1 100 ? 54.086 20.441 -10.719 1.00 66.19 100 PRO A N 1
ATOM 731 C CA . PRO A 1 100 ? 54.771 20.318 -12.010 1.00 66.19 100 PRO A CA 1
ATOM 732 C C . PRO A 1 100 ? 53.988 19.502 -13.059 1.00 66.19 100 PRO A C 1
ATOM 734 O O . PRO A 1 100 ? 53.084 18.740 -12.711 1.00 66.19 100 PRO A O 1
ATOM 737 N N . PRO A 1 101 ? 54.356 19.619 -14.353 1.00 58.69 101 PRO A N 1
ATOM 738 C CA . PRO A 1 101 ? 53.630 18.997 -15.457 1.00 58.69 101 PRO A CA 1
ATOM 739 C C . PRO A 1 101 ? 53.656 17.467 -15.370 1.00 58.69 101 PRO A C 1
ATOM 741 O O . PRO A 1 101 ? 54.714 16.837 -15.395 1.00 58.69 101 PRO A O 1
ATOM 744 N N . ILE A 1 102 ? 52.468 16.865 -15.309 1.00 54.25 102 ILE A N 1
ATOM 745 C CA . ILE A 1 102 ? 52.281 15.414 -15.391 1.00 54.25 102 ILE A CA 1
ATOM 746 C C . ILE A 1 102 ? 52.434 14.989 -16.864 1.00 54.25 102 ILE A C 1
ATOM 748 O O . ILE A 1 102 ? 51.788 15.582 -17.733 1.00 54.25 102 ILE A O 1
ATOM 752 N N . PRO A 1 103 ? 53.258 13.972 -17.181 1.00 55.75 103 PRO A N 1
ATOM 753 C CA . PRO A 1 103 ? 53.448 13.515 -18.551 1.00 55.75 103 PRO A CA 1
ATOM 754 C C . PRO A 1 103 ? 52.181 12.856 -19.106 1.00 55.75 103 PRO A C 1
ATOM 756 O O . PRO A 1 103 ? 51.517 12.058 -18.440 1.00 55.75 103 PRO A O 1
ATOM 759 N N . MET A 1 104 ? 51.886 13.190 -20.364 1.00 46.56 104 MET A N 1
ATOM 760 C CA . MET A 1 104 ? 50.829 12.597 -21.175 1.00 46.56 104 MET A CA 1
ATOM 761 C C . MET A 1 104 ? 50.944 11.069 -21.194 1.00 46.56 104 MET A C 1
ATOM 763 O O . MET A 1 104 ? 51.870 10.518 -21.785 1.00 46.56 104 MET A O 1
ATOM 767 N N . LEU A 1 105 ? 49.975 10.388 -20.582 1.00 45.03 105 LEU A N 1
ATOM 768 C CA . LEU A 1 105 ? 49.746 8.961 -20.779 1.00 45.03 105 LEU A CA 1
ATOM 769 C C . LEU A 1 105 ? 48.523 8.760 -21.672 1.00 45.03 105 LEU A C 1
ATOM 771 O O . LEU A 1 105 ? 47.442 9.298 -21.434 1.00 45.03 105 LEU A O 1
ATOM 775 N N . GLU A 1 106 ? 48.760 7.974 -22.711 1.00 42.06 106 GLU A N 1
ATOM 776 C CA . GLU A 1 106 ? 47.905 7.677 -23.849 1.00 42.06 106 GLU A CA 1
ATOM 777 C C . GLU A 1 106 ? 46.479 7.246 -23.472 1.00 42.06 106 GLU A C 1
ATOM 779 O O . GLU A 1 106 ? 46.237 6.315 -22.694 1.00 42.06 106 GLU A O 1
ATOM 784 N N . THR A 1 107 ? 45.508 7.901 -24.103 1.00 45.06 107 THR A N 1
ATOM 785 C CA . THR A 1 107 ? 44.080 7.583 -24.062 1.00 45.06 107 THR A CA 1
ATOM 786 C C . THR A 1 107 ? 43.745 6.451 -25.036 1.00 45.06 107 THR A C 1
ATOM 788 O O . THR A 1 107 ? 43.080 6.635 -26.050 1.00 45.06 107 THR A O 1
ATOM 791 N N . GLY A 1 108 ? 44.168 5.230 -24.710 1.00 47.78 108 GLY A N 1
ATOM 792 C CA . GLY A 1 108 ? 43.562 4.025 -25.286 1.00 47.78 108 GLY A CA 1
ATOM 793 C C . GLY A 1 108 ? 42.159 3.779 -24.698 1.00 47.78 108 GLY A C 1
ATOM 794 O O . GLY A 1 108 ? 41.944 4.065 -23.512 1.00 47.78 108 GLY A O 1
ATOM 795 N N . PRO A 1 109 ? 41.188 3.227 -25.458 1.00 40.41 109 PRO A N 1
ATOM 796 C CA . PRO A 1 109 ? 39.846 2.947 -24.955 1.00 40.41 109 PRO A CA 1
ATOM 797 C C . PRO A 1 109 ? 39.902 1.836 -23.900 1.00 40.41 109 PRO A C 1
ATOM 799 O O . PRO A 1 109 ? 39.851 0.640 -24.194 1.00 40.41 109 PRO A O 1
ATOM 802 N N . ARG A 1 110 ? 40.007 2.230 -22.629 1.00 41.50 110 ARG A N 1
ATOM 803 C CA . ARG A 1 110 ? 39.896 1.315 -21.494 1.00 41.50 110 ARG A CA 1
ATOM 804 C C . ARG A 1 110 ? 38.464 0.792 -21.437 1.00 41.50 110 ARG A C 1
ATOM 806 O O . ARG A 1 110 ? 37.569 1.467 -20.932 1.00 41.50 110 ARG A O 1
ATOM 813 N N . ARG A 1 111 ? 38.254 -0.443 -21.902 1.00 41.00 111 ARG A N 1
ATOM 814 C CA . ARG A 1 111 ? 37.075 -1.248 -21.555 1.00 41.00 111 ARG A CA 1
ATOM 815 C C . ARG A 1 111 ? 37.082 -1.484 -20.045 1.00 41.00 111 ARG A C 1
ATOM 817 O O . ARG A 1 111 ? 37.616 -2.473 -19.553 1.00 41.00 111 ARG A O 1
ATOM 824 N N . LYS A 1 112 ? 36.511 -0.545 -19.294 1.00 40.53 112 LYS A N 1
ATOM 825 C CA . LYS A 1 112 ? 36.158 -0.753 -17.893 1.00 40.53 112 LYS A CA 1
ATOM 826 C C . LYS A 1 112 ? 34.923 -1.645 -17.875 1.00 40.53 112 LYS A C 1
ATOM 828 O O . LYS A 1 112 ? 33.804 -1.170 -18.044 1.00 40.53 112 LYS A O 1
ATOM 833 N N . THR A 1 113 ? 35.128 -2.940 -17.664 1.00 41.69 113 THR A N 1
ATOM 834 C CA . THR A 1 113 ? 34.057 -3.850 -17.250 1.00 41.69 113 THR A CA 1
ATOM 835 C C . THR A 1 113 ? 33.661 -3.464 -15.828 1.00 41.69 113 THR A C 1
ATOM 837 O O . THR A 1 113 ? 34.146 -4.027 -14.849 1.00 41.69 113 THR A O 1
ATOM 840 N N . LEU A 1 114 ? 32.829 -2.431 -15.699 1.00 36.59 114 LEU A N 1
ATOM 841 C CA . LEU A 1 114 ? 32.173 -2.113 -14.443 1.00 36.59 114 LEU A CA 1
ATOM 842 C C . LEU A 1 114 ? 31.199 -3.253 -14.168 1.00 36.59 114 LEU A C 1
ATOM 844 O O . LEU A 1 114 ? 30.202 -3.419 -14.870 1.00 36.59 114 LEU A O 1
ATOM 848 N N . ALA A 1 115 ? 31.523 -4.067 -13.166 1.00 37.03 115 ALA A N 1
ATOM 849 C CA . ALA A 1 115 ? 30.588 -5.004 -12.577 1.00 37.03 115 ALA A CA 1
ATOM 850 C C . ALA A 1 115 ? 29.391 -4.192 -12.074 1.00 37.03 115 ALA A C 1
ATOM 852 O O . ALA A 1 115 ? 29.421 -3.613 -10.989 1.00 37.03 115 ALA A O 1
ATOM 853 N N . VAL A 1 116 ? 28.361 -4.096 -12.915 1.00 42.94 116 VAL A N 1
ATOM 854 C CA . VAL A 1 116 ? 27.097 -3.451 -12.582 1.00 42.94 116 VAL A CA 1
ATOM 855 C C . VAL A 1 116 ? 26.621 -4.102 -11.296 1.00 42.94 116 VAL A C 1
ATOM 857 O O . VAL A 1 116 ? 26.441 -5.323 -11.241 1.00 42.94 116 VAL A O 1
ATOM 860 N N . ASN A 1 117 ? 26.478 -3.293 -10.249 1.00 40.41 117 ASN A N 1
ATOM 861 C CA . ASN A 1 117 ? 25.948 -3.726 -8.971 1.00 40.41 117 ASN A CA 1
ATOM 862 C C . ASN A 1 117 ? 24.521 -4.230 -9.227 1.00 40.41 117 ASN A C 1
ATOM 864 O O . ASN A 1 117 ? 23.577 -3.447 -9.323 1.00 40.41 117 ASN A O 1
ATOM 868 N N . ARG A 1 118 ? 24.384 -5.540 -9.480 1.00 41.78 118 ARG A N 1
ATOM 869 C CA . ARG A 1 118 ? 23.104 -6.176 -9.788 1.00 41.78 118 ARG A CA 1
ATOM 870 C C . ARG A 1 118 ? 22.156 -5.830 -8.639 1.00 41.78 118 ARG A C 1
ATOM 872 O O . ARG A 1 118 ? 22.436 -6.252 -7.513 1.00 41.78 118 ARG A O 1
ATOM 879 N N . PRO A 1 119 ? 21.009 -5.174 -8.893 1.00 48.72 119 PRO A N 1
ATOM 880 C CA . PRO A 1 119 ? 20.041 -4.851 -7.843 1.00 48.72 119 PRO A CA 1
ATOM 881 C C . PRO A 1 119 ? 19.554 -6.097 -7.077 1.00 48.72 119 PRO A C 1
ATOM 883 O O . PRO A 1 119 ? 19.061 -5.987 -5.960 1.00 48.72 119 PRO A O 1
ATOM 886 N N . GLY A 1 120 ? 19.771 -7.304 -7.614 1.00 52.09 120 GLY A N 1
ATOM 887 C CA . GLY A 1 120 ? 19.504 -8.565 -6.924 1.00 52.09 120 GLY A CA 1
ATOM 888 C C . GLY A 1 120 ? 20.353 -8.835 -5.673 1.00 52.09 120 GLY A C 1
ATOM 889 O O . GLY A 1 120 ? 19.849 -9.483 -4.759 1.00 52.09 120 GLY A O 1
ATOM 890 N N . ARG A 1 121 ? 21.603 -8.345 -5.571 1.00 56.97 121 ARG A N 1
ATOM 891 C CA . ARG A 1 121 ? 22.473 -8.707 -4.430 1.00 56.97 121 ARG A CA 1
ATOM 892 C C . ARG A 1 121 ? 22.056 -7.999 -3.130 1.00 56.97 121 ARG A C 1
ATOM 894 O O . ARG A 1 121 ? 22.149 -8.597 -2.065 1.00 56.97 121 ARG A O 1
ATOM 901 N N . ASN A 1 122 ? 21.499 -6.788 -3.223 1.00 80.62 122 ASN A N 1
ATOM 902 C CA . ASN A 1 122 ? 20.987 -6.058 -2.057 1.00 80.62 122 ASN A CA 1
ATOM 903 C C . ASN A 1 122 ? 19.555 -6.495 -1.677 1.00 80.62 122 ASN A C 1
ATOM 905 O O . ASN A 1 122 ? 19.198 -6.508 -0.504 1.00 80.62 122 ASN A O 1
ATOM 909 N N . LEU A 1 123 ? 18.736 -6.948 -2.637 1.00 87.19 123 LEU A N 1
ATOM 910 C CA . LEU A 1 123 ? 17.356 -7.372 -2.356 1.00 87.19 123 LEU A CA 1
ATOM 911 C C . LEU A 1 123 ? 17.279 -8.598 -1.441 1.00 87.19 123 LEU A C 1
ATOM 913 O O . LEU A 1 123 ? 16.513 -8.578 -0.479 1.00 87.19 123 LEU A O 1
ATOM 917 N N . SER A 1 124 ? 18.073 -9.640 -1.699 1.00 89.12 124 SER A N 1
ATOM 918 C CA . SER A 1 124 ? 18.075 -10.838 -0.848 1.00 89.12 124 SER A CA 1
ATOM 919 C C . SER A 1 124 ? 18.545 -10.521 0.572 1.00 89.12 124 SER A C 1
ATOM 921 O O . SER A 1 124 ? 17.921 -10.963 1.533 1.00 89.12 124 SER A O 1
ATOM 923 N N . GLN A 1 125 ? 19.586 -9.692 0.715 1.00 92.94 125 GLN A N 1
ATOM 924 C CA . GLN A 1 125 ? 20.086 -9.260 2.022 1.00 92.94 125 GLN A CA 1
ATOM 925 C C . GLN A 1 125 ? 19.065 -8.387 2.763 1.00 92.94 125 GLN A C 1
ATOM 927 O O . GLN A 1 125 ? 18.814 -8.601 3.949 1.00 92.94 125 GLN A O 1
ATOM 932 N N . ARG A 1 126 ? 18.425 -7.439 2.066 1.00 94.25 126 ARG A N 1
ATOM 933 C CA . ARG A 1 126 ? 17.349 -6.609 2.619 1.00 94.25 126 ARG A CA 1
ATOM 934 C C . ARG A 1 126 ? 16.184 -7.465 3.106 1.00 94.25 126 ARG A C 1
ATOM 936 O O . ARG A 1 126 ? 15.711 -7.268 4.218 1.00 94.25 126 ARG A O 1
ATOM 943 N N . ASN A 1 127 ? 15.744 -8.426 2.296 1.00 95.75 127 ASN A N 1
ATOM 944 C CA . ASN A 1 127 ? 14.633 -9.312 2.634 1.00 95.75 127 ASN A CA 1
ATOM 945 C C . ASN A 1 127 ? 14.971 -10.211 3.833 1.00 95.75 127 ASN A C 1
ATOM 947 O O . ASN A 1 127 ? 14.126 -10.385 4.707 1.00 95.75 127 ASN A O 1
ATOM 951 N N . ALA A 1 128 ? 16.204 -10.722 3.911 1.00 95.75 128 ALA A N 1
ATOM 952 C CA . ALA A 1 128 ? 16.673 -11.503 5.054 1.00 95.75 128 ALA A CA 1
ATOM 953 C C . ALA A 1 128 ? 16.681 -10.675 6.350 1.00 95.75 128 ALA A C 1
ATOM 955 O O . ALA A 1 128 ? 16.178 -11.138 7.371 1.00 95.75 128 ALA A O 1
ATOM 956 N N . ARG A 1 129 ? 17.174 -9.428 6.303 1.00 96.94 129 ARG A N 1
ATOM 957 C CA . ARG A 1 129 ? 17.138 -8.502 7.452 1.00 96.94 129 ARG A CA 1
ATOM 958 C C . ARG A 1 129 ? 15.710 -8.187 7.892 1.00 96.94 129 ARG A C 1
ATOM 960 O O . ARG A 1 129 ? 15.418 -8.205 9.081 1.00 96.94 129 ARG A O 1
ATOM 967 N N . LEU A 1 130 ? 14.827 -7.938 6.931 1.00 97.12 130 LEU A N 1
ATOM 968 C CA . LEU A 1 130 ? 13.424 -7.623 7.177 1.00 97.12 130 LEU A CA 1
ATOM 969 C C . LEU A 1 130 ? 12.673 -8.804 7.822 1.00 97.12 130 LEU A C 1
ATOM 971 O O . LEU A 1 130 ? 11.898 -8.600 8.754 1.00 97.12 130 LEU A O 1
ATOM 975 N N . LEU A 1 131 ? 12.943 -10.040 7.382 1.00 97.69 131 LEU A N 1
ATOM 976 C CA . LEU A 1 131 ? 12.403 -11.257 7.999 1.00 97.69 131 LEU A CA 1
ATOM 977 C C . LEU A 1 131 ? 12.971 -11.491 9.407 1.00 97.69 131 LEU A C 1
ATOM 979 O O . LEU A 1 131 ? 12.211 -11.780 10.328 1.00 97.69 131 LEU A O 1
ATOM 983 N N . ALA A 1 132 ? 14.285 -11.333 9.592 1.00 96.94 132 ALA A N 1
ATOM 984 C CA . ALA A 1 132 ? 14.931 -11.500 10.893 1.00 96.94 132 ALA A CA 1
ATOM 985 C C . ALA A 1 132 ? 14.375 -10.519 11.937 1.00 96.94 132 ALA A C 1
ATOM 987 O O . ALA A 1 132 ? 14.028 -10.934 13.040 1.00 96.94 132 ALA A O 1
ATOM 988 N N . ALA A 1 133 ? 14.210 -9.244 11.571 1.00 97.12 133 ALA A N 1
ATOM 989 C CA . ALA A 1 133 ? 13.620 -8.237 12.449 1.00 97.12 133 ALA A CA 1
ATOM 990 C C . ALA A 1 133 ? 12.152 -8.555 12.787 1.00 97.12 133 ALA A C 1
ATOM 992 O O . ALA A 1 133 ? 11.733 -8.430 13.936 1.00 97.12 133 ALA A O 1
ATOM 993 N N . ARG A 1 134 ? 11.370 -9.069 11.826 1.00 97.12 134 ARG A N 1
ATOM 994 C CA . ARG A 1 134 ? 10.006 -9.538 12.114 1.00 97.12 134 ARG A CA 1
ATOM 995 C C . ARG A 1 134 ? 9.992 -10.693 13.118 1.00 97.12 134 ARG A C 1
ATOM 997 O O . ARG A 1 134 ? 9.186 -10.664 14.044 1.00 97.12 134 ARG A O 1
ATOM 1004 N N . ASN A 1 135 ? 10.871 -11.678 12.946 1.00 95.56 135 ASN A N 1
ATOM 1005 C CA . ASN A 1 135 ? 10.984 -12.822 13.855 1.00 95.56 135 ASN A CA 1
ATOM 1006 C C . ASN A 1 135 ? 11.486 -12.412 15.249 1.00 95.56 135 ASN A C 1
ATOM 1008 O O . ASN A 1 135 ? 11.149 -13.064 16.229 1.00 95.56 135 ASN A O 1
ATOM 1012 N N . ALA A 1 136 ? 12.223 -11.302 15.348 1.00 96.19 136 ALA A N 1
ATOM 1013 C CA . ALA A 1 136 ? 12.595 -10.673 16.615 1.00 96.19 136 ALA A CA 1
ATOM 1014 C C . ALA A 1 136 ? 11.437 -9.901 17.287 1.00 96.19 136 ALA A C 1
ATOM 1016 O O . ALA A 1 136 ? 11.626 -9.319 18.352 1.00 96.19 136 ALA A O 1
ATOM 1017 N N . GLY A 1 137 ? 10.241 -9.884 16.688 1.00 94.62 137 GLY A N 1
ATOM 1018 C CA . GLY A 1 137 ? 9.048 -9.251 17.250 1.00 94.62 137 GLY A CA 1
ATOM 1019 C C . GLY A 1 137 ? 8.818 -7.805 16.810 1.00 94.62 137 GLY A C 1
ATOM 1020 O O . GLY A 1 137 ? 7.812 -7.216 17.209 1.00 94.62 137 GLY A O 1
ATOM 1021 N N . THR A 1 138 ? 9.671 -7.232 15.953 1.00 95.44 138 THR A N 1
ATOM 1022 C CA . THR A 1 138 ? 9.480 -5.860 15.462 1.00 95.44 138 THR A CA 1
ATOM 1023 C C . THR A 1 138 ? 8.127 -5.732 14.738 1.00 95.44 138 THR A C 1
ATOM 1025 O O . THR A 1 138 ? 7.776 -6.573 13.888 1.00 95.44 138 THR A O 1
ATOM 1028 N N . PRO A 1 139 ? 7.320 -4.701 15.050 1.00 93.75 139 PRO A N 1
ATOM 1029 C CA . PRO A 1 139 ? 6.035 -4.502 14.402 1.00 93.75 139 PRO A CA 1
ATOM 1030 C C . PRO A 1 139 ? 6.219 -4.117 12.929 1.00 93.75 139 PRO A C 1
ATOM 1032 O O . PRO A 1 139 ? 7.101 -3.348 12.553 1.00 93.75 139 PRO A O 1
ATOM 1035 N N . VAL A 1 140 ? 5.321 -4.609 12.070 1.00 93.12 140 VAL A N 1
ATOM 1036 C CA . VAL A 1 140 ? 5.371 -4.394 10.607 1.00 93.12 140 VAL A CA 1
ATOM 1037 C C . VAL A 1 140 ? 5.388 -2.905 10.230 1.00 93.12 140 VAL A C 1
ATOM 1039 O O . VAL A 1 140 ? 5.964 -2.528 9.210 1.00 93.12 140 VAL A O 1
ATOM 1042 N N . VAL A 1 141 ? 4.776 -2.052 11.058 1.00 91.94 141 VAL A N 1
ATOM 1043 C CA . VAL A 1 141 ? 4.768 -0.595 10.868 1.00 91.94 141 VAL A CA 1
ATOM 1044 C C . VAL A 1 141 ? 6.174 -0.012 10.983 1.00 91.94 141 VAL A C 1
ATOM 1046 O O . VAL A 1 141 ? 6.570 0.762 10.112 1.00 91.94 141 VAL A O 1
ATOM 1049 N N . GLU A 1 142 ? 6.948 -0.413 11.990 1.00 94.12 142 GLU A N 1
ATOM 1050 C CA . GLU A 1 142 ? 8.336 0.032 12.153 1.00 94.12 142 GLU A CA 1
ATOM 1051 C C . GLU A 1 142 ? 9.209 -0.474 11.006 1.00 94.12 142 GLU A C 1
ATOM 1053 O O . GLU A 1 142 ? 9.893 0.327 10.371 1.00 94.12 142 GLU A O 1
ATOM 1058 N N . LEU A 1 143 ? 9.065 -1.750 10.625 1.00 95.94 143 LEU A N 1
ATOM 1059 C CA . LEU A 1 143 ? 9.775 -2.326 9.476 1.00 95.94 143 LEU A CA 1
ATOM 1060 C C . LEU A 1 143 ? 9.491 -1.568 8.172 1.00 95.94 143 LEU A C 1
ATOM 1062 O O . LEU A 1 143 ? 10.380 -1.371 7.348 1.00 95.94 143 LEU A O 1
ATOM 1066 N N . SER A 1 144 ? 8.250 -1.124 7.954 1.00 94.12 144 SER A N 1
ATOM 1067 C CA . SER A 1 144 ? 7.911 -0.351 6.753 1.00 94.12 144 SER A CA 1
ATOM 1068 C C . SER A 1 144 ? 8.648 0.991 6.697 1.00 94.12 144 SER A C 1
ATOM 1070 O O . SER A 1 144 ? 9.142 1.372 5.636 1.00 94.12 144 SER A O 1
ATOM 1072 N N . ARG A 1 145 ? 8.793 1.664 7.845 1.00 91.00 145 ARG A N 1
ATOM 1073 C CA . ARG A 1 145 ? 9.497 2.947 7.957 1.00 91.00 145 ARG A CA 1
ATOM 1074 C C . ARG A 1 145 ? 11.004 2.766 7.809 1.00 91.00 145 ARG A C 1
ATOM 1076 O O . ARG A 1 145 ? 11.603 3.456 6.994 1.00 91.00 145 ARG A O 1
ATOM 1083 N N . GLU A 1 146 ? 11.586 1.812 8.535 1.00 95.38 146 GLU A N 1
ATOM 1084 C CA . GLU A 1 146 ? 13.030 1.541 8.521 1.00 95.38 146 GLU A CA 1
ATOM 1085 C C . GLU A 1 146 ? 13.533 1.196 7.113 1.00 95.38 146 GLU A C 1
ATOM 1087 O O . GLU A 1 146 ? 14.567 1.692 6.672 1.00 95.38 146 GLU A O 1
ATOM 1092 N N . PHE A 1 147 ? 12.779 0.381 6.371 1.00 94.12 147 PHE A N 1
ATOM 1093 C CA . PHE A 1 147 ? 13.189 -0.093 5.049 1.00 94.12 147 PHE A CA 1
ATOM 1094 C C . PHE A 1 147 ? 12.656 0.758 3.884 1.00 94.12 147 PHE A C 1
ATOM 1096 O O . PHE A 1 147 ? 12.878 0.396 2.723 1.00 94.12 147 PHE A O 1
ATOM 1103 N N . GLY A 1 148 ? 11.946 1.859 4.162 1.00 92.75 148 GLY A N 1
ATOM 1104 C CA . GLY A 1 148 ? 11.377 2.741 3.137 1.00 92.75 148 GLY A CA 1
ATOM 1105 C C . GLY A 1 148 ? 10.365 2.041 2.222 1.00 92.75 148 GLY A C 1
ATOM 1106 O O . GLY A 1 148 ? 10.355 2.259 1.010 1.00 92.75 148 GLY A O 1
ATOM 1107 N N . LEU A 1 149 ? 9.544 1.148 2.777 1.00 94.06 149 LEU A N 1
ATOM 1108 C CA . LEU A 1 149 ? 8.546 0.366 2.046 1.00 94.06 149 LEU A CA 1
ATOM 1109 C C . LEU A 1 149 ? 7.129 0.788 2.446 1.00 94.06 149 LEU A C 1
ATOM 1111 O O . LEU A 1 149 ? 6.882 1.228 3.565 1.00 94.06 149 LEU A O 1
ATOM 1115 N N . SER A 1 150 ? 6.157 0.601 1.551 1.00 92.12 150 SER A N 1
ATOM 1116 C CA . SER A 1 150 ? 4.752 0.773 1.939 1.00 92.12 150 SER A CA 1
ATOM 1117 C C . SER A 1 150 ? 4.311 -0.347 2.884 1.00 92.12 150 SER A C 1
ATOM 1119 O O . SER A 1 150 ? 4.698 -1.503 2.712 1.00 92.12 150 SER A O 1
ATOM 1121 N N . LEU A 1 151 ? 3.442 -0.031 3.848 1.00 90.19 151 LEU A N 1
ATOM 1122 C CA . LEU A 1 151 ? 2.961 -0.996 4.844 1.00 90.19 151 LEU A CA 1
ATOM 1123 C C . LEU A 1 151 ? 2.314 -2.240 4.207 1.00 90.19 151 LEU A C 1
ATOM 1125 O O . LEU A 1 151 ? 2.569 -3.370 4.623 1.00 90.19 151 LEU A O 1
ATOM 1129 N N . SER A 1 152 ? 1.502 -2.026 3.166 1.00 89.12 152 SER A N 1
ATOM 1130 C CA . SER A 1 152 ? 0.858 -3.105 2.409 1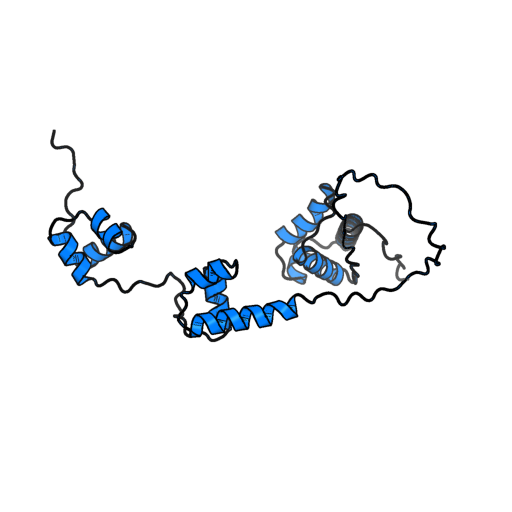.00 89.12 152 SER A CA 1
ATOM 1131 C C . SER A 1 152 ? 1.894 -4.016 1.745 1.00 89.12 152 SER A C 1
ATOM 1133 O O . SER A 1 152 ? 1.799 -5.243 1.845 1.00 89.12 152 SER A O 1
ATOM 1135 N N . TRP A 1 153 ? 2.927 -3.423 1.135 1.00 92.75 153 TRP A N 1
ATOM 1136 C CA . TRP A 1 153 ? 3.983 -4.180 0.474 1.00 92.75 153 TRP A CA 1
ATOM 1137 C C . TRP A 1 153 ? 4.865 -4.940 1.461 1.00 92.75 153 TRP A C 1
ATOM 1139 O O . TRP A 1 153 ? 5.125 -6.121 1.242 1.00 92.75 153 TRP A O 1
ATOM 1149 N N . THR A 1 154 ? 5.250 -4.325 2.580 1.00 94.31 154 THR A N 1
ATOM 1150 C CA . THR A 1 154 ? 5.999 -4.992 3.656 1.00 94.31 154 THR A CA 1
ATOM 1151 C C . THR A 1 154 ? 5.258 -6.228 4.157 1.00 94.31 154 THR A C 1
ATOM 1153 O O . THR A 1 154 ? 5.848 -7.301 4.259 1.00 94.31 154 THR A O 1
ATOM 1156 N N . GLY A 1 155 ? 3.948 -6.120 4.401 1.00 92.88 155 GLY A N 1
ATOM 1157 C CA . GLY A 1 155 ? 3.145 -7.255 4.853 1.00 92.88 155 GLY A CA 1
ATOM 1158 C C . GLY A 1 155 ? 3.000 -8.368 3.808 1.00 92.88 155 GLY A C 1
ATOM 1159 O O . GLY A 1 155 ? 2.990 -9.546 4.163 1.00 92.88 155 GLY A O 1
ATOM 1160 N N . ALA A 1 156 ? 2.883 -8.027 2.522 1.00 92.56 156 ALA A N 1
ATOM 1161 C CA . ALA A 1 156 ? 2.858 -9.015 1.439 1.00 92.56 156 ALA A CA 1
ATOM 1162 C C . ALA A 1 156 ? 4.214 -9.718 1.275 1.00 92.56 156 ALA A C 1
ATOM 1164 O O . ALA A 1 156 ? 4.270 -10.939 1.119 1.00 92.56 156 ALA A O 1
ATOM 1165 N N . LEU A 1 157 ? 5.303 -8.954 1.359 1.00 95.12 157 LEU A N 1
ATOM 1166 C CA . LEU A 1 157 ? 6.664 -9.462 1.275 1.00 95.12 157 LEU A CA 1
ATOM 1167 C C . LEU A 1 157 ? 6.980 -10.411 2.435 1.00 95.12 157 LEU A C 1
ATOM 1169 O O . LEU A 1 157 ? 7.481 -11.501 2.189 1.00 95.12 157 LEU A O 1
ATOM 1173 N N . LEU A 1 158 ? 6.630 -10.048 3.671 1.00 95.69 158 LEU A N 1
ATOM 1174 C CA . LEU A 1 158 ? 6.822 -10.904 4.847 1.00 95.69 158 LEU A CA 1
ATOM 1175 C C . LEU A 1 158 ? 6.093 -12.245 4.724 1.00 95.69 158 LEU A C 1
ATOM 1177 O O . LEU A 1 158 ? 6.696 -13.282 4.981 1.00 95.69 158 LEU A O 1
ATOM 1181 N N . ARG A 1 159 ? 4.838 -12.244 4.252 1.00 94.25 159 ARG A N 1
ATOM 1182 C CA . ARG A 1 159 ? 4.088 -13.484 3.979 1.00 94.25 159 ARG A CA 1
ATOM 1183 C C . ARG A 1 159 ? 4.780 -14.350 2.932 1.00 94.25 159 ARG A C 1
ATOM 1185 O O . ARG A 1 159 ? 4.941 -15.547 3.128 1.00 94.25 159 ARG A O 1
ATOM 1192 N N . LYS A 1 160 ? 5.256 -13.738 1.844 1.00 95.31 160 LYS A N 1
ATOM 1193 C CA . LYS A 1 160 ? 6.020 -14.443 0.804 1.00 95.31 160 LYS A CA 1
ATOM 1194 C C . LYS A 1 160 ? 7.328 -15.043 1.339 1.00 95.31 160 LYS A C 1
ATOM 1196 O O . LYS A 1 160 ? 7.786 -16.051 0.815 1.00 95.31 160 LYS A O 1
ATOM 1201 N N . LEU A 1 161 ? 7.923 -14.423 2.356 1.00 95.94 161 LEU A N 1
ATOM 1202 C CA . LEU A 1 161 ? 9.135 -14.892 3.027 1.00 95.94 161 LEU A CA 1
ATOM 1203 C C . LEU A 1 161 ? 8.860 -15.917 4.145 1.00 95.94 161 LEU A C 1
ATOM 1205 O O . LEU A 1 161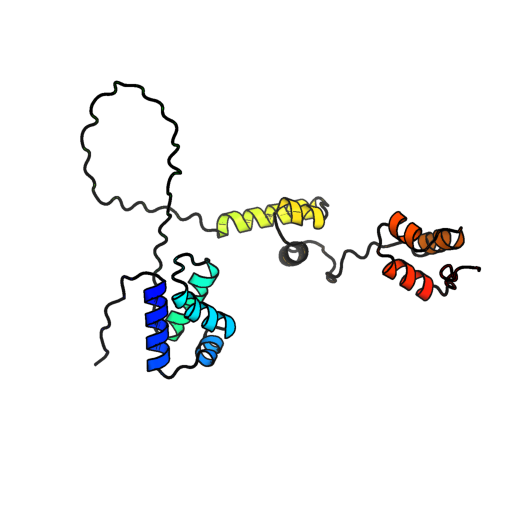 ? 9.809 -16.360 4.782 1.00 95.94 161 LEU A O 1
ATOM 1209 N N . GLY A 1 162 ? 7.599 -16.301 4.380 1.00 95.88 162 GLY A N 1
ATOM 1210 C CA . GLY A 1 162 ? 7.226 -17.302 5.385 1.00 95.88 162 GLY A CA 1
ATOM 1211 C C . GLY A 1 162 ? 7.145 -16.773 6.818 1.00 95.88 162 GLY A C 1
ATOM 1212 O O . GLY A 1 162 ? 7.171 -17.566 7.753 1.00 95.88 162 GLY A O 1
ATOM 1213 N N . ALA A 1 163 ? 7.063 -15.453 7.016 1.00 95.00 163 ALA A N 1
ATOM 1214 C CA . ALA A 1 163 ? 6.810 -14.896 8.342 1.00 95.00 163 ALA A CA 1
ATOM 1215 C C . ALA A 1 163 ? 5.408 -15.286 8.830 1.00 95.00 163 ALA A C 1
ATOM 1217 O O . ALA A 1 163 ? 4.444 -15.178 8.065 1.00 95.00 163 ALA A O 1
ATOM 1218 N N . ASP A 1 164 ? 5.291 -15.641 10.111 1.00 91.75 164 ASP A N 1
ATOM 1219 C CA . ASP A 1 164 ? 3.997 -15.873 10.750 1.00 91.75 164 ASP A CA 1
ATOM 1220 C C . ASP A 1 164 ? 3.219 -14.549 10.846 1.00 91.75 164 ASP A C 1
ATOM 1222 O O . ASP A 1 164 ? 3.539 -13.617 11.600 1.00 91.75 164 ASP A O 1
ATOM 1226 N N . MET A 1 165 ? 2.255 -14.419 9.945 1.00 87.00 165 MET A N 1
ATOM 1227 C CA . MET A 1 165 ? 1.490 -13.214 9.679 1.00 87.00 165 MET A CA 1
ATOM 1228 C C . MET A 1 165 ? 0.050 -13.642 9.405 1.00 87.00 165 MET A C 1
ATOM 1230 O O . MET A 1 165 ? -0.165 -14.516 8.563 1.00 87.00 165 MET A O 1
ATOM 1234 N N . PRO A 1 166 ? -0.952 -13.001 10.026 1.00 82.06 166 PRO A N 1
ATOM 1235 C CA . PRO A 1 166 ? -2.343 -13.323 9.740 1.00 82.06 166 PRO A CA 1
ATOM 1236 C C . PRO A 1 166 ? -2.659 -13.076 8.255 1.00 82.06 166 PRO A C 1
ATOM 1238 O O . PRO A 1 166 ? -2.278 -12.045 7.690 1.00 82.06 166 PRO A O 1
ATOM 1241 N N . GLU A 1 167 ? -3.386 -14.003 7.620 1.00 72.12 167 GLU A N 1
ATOM 1242 C CA . GLU A 1 167 ? -3.764 -13.914 6.197 1.00 72.12 167 GLU A CA 1
ATOM 1243 C C . GLU A 1 167 ? -4.586 -12.654 5.878 1.00 72.12 167 GLU A C 1
ATOM 1245 O O . GLU A 1 167 ? -4.516 -12.104 4.774 1.00 72.12 167 GLU A O 1
ATOM 1250 N N . SER A 1 168 ? -5.343 -12.138 6.850 1.00 63.19 168 SER A N 1
ATOM 1251 C CA . SER A 1 168 ? -6.220 -10.988 6.651 1.00 63.19 168 SER A CA 1
ATOM 1252 C C . SER A 1 168 ? -5.478 -9.657 6.824 1.00 63.19 168 SER A C 1
ATOM 1254 O O . SER A 1 168 ? -5.494 -9.043 7.890 1.00 63.19 168 SER A O 1
ATOM 1256 N N . GLY A 1 169 ? -4.883 -9.163 5.737 1.00 55.06 169 GLY A N 1
ATOM 1257 C CA . GLY A 1 169 ? -4.214 -7.857 5.626 1.00 55.06 169 GLY A CA 1
ATOM 1258 C C . GLY A 1 169 ? -5.112 -6.609 5.721 1.00 55.06 169 GLY A C 1
ATOM 1259 O O . GLY A 1 169 ? -4.831 -5.615 5.056 1.00 55.06 169 GLY A O 1
ATOM 1260 N N . ARG A 1 170 ? -6.180 -6.612 6.529 1.00 55.09 170 ARG A N 1
ATOM 1261 C CA . ARG A 1 170 ? -6.985 -5.407 6.823 1.00 55.09 170 ARG A CA 1
ATOM 1262 C C . ARG A 1 170 ? -6.694 -4.898 8.226 1.00 55.09 170 ARG A C 1
ATOM 1264 O O . ARG A 1 170 ? -7.545 -4.972 9.105 1.00 55.09 170 ARG A O 1
ATOM 1271 N N . GLY A 1 171 ? -5.482 -4.376 8.396 1.00 57.31 171 GLY A N 1
ATOM 1272 C CA . GLY A 1 171 ? -4.994 -3.877 9.676 1.00 57.31 171 GLY A CA 1
ATOM 1273 C C . GLY A 1 171 ? -4.801 -5.010 10.677 1.00 57.31 171 GLY A C 1
ATOM 1274 O O . GLY A 1 171 ? -5.514 -6.011 10.673 1.00 57.31 171 GLY A O 1
ATOM 1275 N N . PHE A 1 172 ? -3.830 -4.862 11.569 1.00 57.31 172 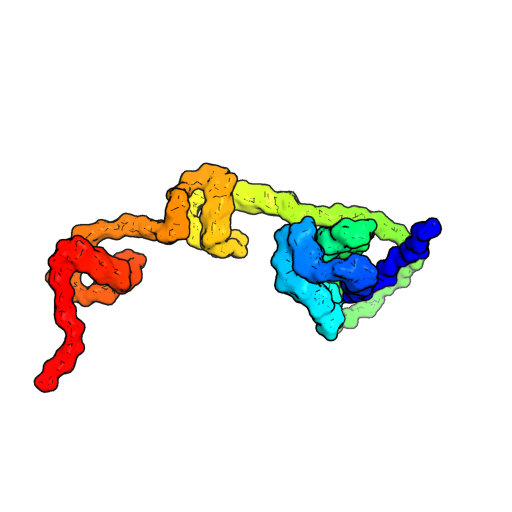PHE A N 1
ATOM 1276 C CA . PHE A 1 172 ? -3.915 -5.599 12.818 1.00 57.31 172 PHE A CA 1
ATOM 1277 C C . PHE A 1 172 ? -5.241 -5.174 13.445 1.00 57.31 172 PHE A C 1
ATOM 1279 O O . PHE A 1 172 ? -5.378 -4.025 13.866 1.00 57.31 172 PHE A O 1
ATOM 1286 N N . LYS A 1 173 ? -6.250 -6.055 13.426 1.00 59.19 173 LYS A N 1
ATOM 1287 C CA . LYS A 1 173 ? -7.395 -5.900 14.313 1.00 59.19 173 LYS A CA 1
ATOM 1288 C C . LYS A 1 173 ? -6.776 -5.934 15.695 1.00 59.19 173 LYS A C 1
ATOM 1290 O O . LYS A 1 173 ? -6.429 -7.010 16.174 1.00 59.19 173 LYS A O 1
ATOM 1295 N N . ARG A 1 174 ? -6.541 -4.762 16.288 1.00 69.31 174 ARG A N 1
ATOM 1296 C CA . ARG A 1 174 ? -6.254 -4.710 17.712 1.00 69.31 174 ARG A CA 1
ATOM 1297 C C . ARG A 1 174 ? -7.409 -5.454 18.356 1.00 69.31 174 ARG A C 1
ATOM 1299 O O . ARG A 1 174 ? -8.568 -5.128 18.081 1.00 69.31 174 ARG A O 1
ATOM 1306 N N . GLN A 1 175 ? -7.087 -6.520 19.082 1.00 75.31 175 GLN A N 1
ATOM 1307 C CA . GLN A 1 175 ? -8.054 -7.155 19.957 1.00 75.31 175 GLN A CA 1
ATOM 1308 C C . GLN A 1 175 ? -8.358 -6.113 21.019 1.00 75.31 175 GLN A C 1
ATOM 1310 O O . GLN A 1 175 ? -7.618 -5.938 21.978 1.00 75.31 175 GLN A O 1
ATOM 1315 N N . LEU A 1 176 ? -9.375 -5.315 20.727 1.00 87.38 176 LEU A N 1
ATOM 1316 C CA . LEU A 1 176 ? -9.919 -4.368 21.660 1.00 87.38 176 LEU A CA 1
ATOM 1317 C C . LEU A 1 176 ? -10.852 -5.168 22.552 1.00 87.38 176 LEU A C 1
ATOM 1319 O O . LEU A 1 176 ? -11.766 -5.813 22.029 1.00 87.38 176 LEU A O 1
ATOM 1323 N N . ASP A 1 177 ? -10.597 -5.155 23.856 1.00 94.50 177 ASP A N 1
ATOM 1324 C CA . ASP A 1 177 ? -11.517 -5.768 24.797 1.00 94.50 177 ASP A CA 1
ATOM 1325 C C . ASP A 1 177 ? -12.853 -5.026 24.725 1.00 94.50 177 ASP A C 1
ATOM 1327 O O . ASP A 1 177 ? -12.967 -3.843 25.055 1.00 94.50 177 ASP A O 1
ATOM 1331 N N . GLN A 1 178 ? -13.858 -5.733 24.216 1.00 96.19 178 GLN A N 1
ATOM 1332 C CA . GLN A 1 178 ? -15.191 -5.194 24.028 1.00 96.19 178 GLN A CA 1
ATOM 1333 C C . GLN A 1 178 ? -15.782 -4.735 25.364 1.00 96.19 178 GLN A C 1
ATOM 1335 O O . GLN A 1 178 ? -16.458 -3.707 25.378 1.00 96.19 178 GLN A O 1
ATOM 1340 N N . GLN A 1 179 ? -15.503 -5.447 26.463 1.00 97.38 179 GLN A N 1
ATOM 1341 C CA . GLN A 1 179 ? -16.051 -5.107 27.774 1.00 97.38 179 GLN A CA 1
ATOM 1342 C C . GLN A 1 179 ? -15.475 -3.786 28.289 1.00 97.38 179 GLN A C 1
ATOM 1344 O O . GLN A 1 179 ? -16.237 -2.881 28.608 1.00 97.38 179 GLN A O 1
ATOM 1349 N N . THR A 1 180 ? -14.153 -3.612 28.222 1.00 97.44 180 THR A N 1
ATOM 1350 C CA . THR A 1 180 ? -13.486 -2.346 28.572 1.00 97.44 180 THR A CA 1
ATOM 1351 C C . THR A 1 180 ? -14.087 -1.133 27.840 1.00 97.44 180 THR A C 1
ATOM 1353 O O . THR A 1 180 ? -14.284 -0.076 28.438 1.00 97.44 180 THR A O 1
ATOM 1356 N N . VAL A 1 181 ? -14.414 -1.260 26.547 1.00 97.94 181 VAL A N 1
ATOM 1357 C CA . VAL A 1 181 ? -15.028 -0.168 25.759 1.00 97.94 181 VAL A CA 1
ATOM 1358 C C . VAL A 1 181 ? -16.444 0.159 26.231 1.00 97.94 181 VAL A C 1
ATOM 1360 O O . VAL A 1 181 ? -16.833 1.330 26.242 1.00 97.94 181 VAL A O 1
ATOM 1363 N N . ILE A 1 182 ? -17.218 -0.868 26.588 1.00 98.06 182 ILE A N 1
ATOM 1364 C CA . ILE A 1 182 ? -18.577 -0.716 27.116 1.00 98.06 182 ILE A CA 1
ATOM 1365 C C . ILE A 1 182 ? -18.514 -0.013 28.473 1.00 98.06 182 ILE A C 1
ATOM 1367 O O . ILE A 1 182 ? -19.149 1.029 28.627 1.00 98.06 182 ILE A O 1
ATOM 1371 N N . ASP A 1 183 ? -17.674 -0.496 29.389 1.00 98.00 183 ASP A N 1
ATOM 1372 C CA . ASP A 1 183 ? -17.523 0.061 30.737 1.00 98.00 183 ASP A CA 1
ATOM 1373 C C . ASP A 1 183 ? -17.116 1.543 30.684 1.00 98.00 183 ASP A C 1
ATOM 1375 O O . ASP A 1 183 ? -17.690 2.394 31.367 1.00 98.00 183 ASP A O 1
ATOM 1379 N N . GLN A 1 184 ? -16.168 1.890 29.807 1.00 98.19 184 GLN A N 1
ATOM 1380 C CA . GLN A 1 184 ? -15.751 3.278 29.599 1.00 98.19 184 GLN A CA 1
ATOM 1381 C C . GLN A 1 184 ? -16.899 4.160 29.096 1.00 98.19 184 GLN A C 1
ATOM 1383 O O . GLN A 1 184 ? -17.067 5.281 29.576 1.00 98.19 184 GLN A O 1
ATOM 1388 N N . TYR A 1 185 ? -17.711 3.676 28.156 1.00 98.31 185 TYR A N 1
ATOM 1389 C CA . TYR A 1 185 ? -18.850 4.433 27.637 1.00 98.31 185 TYR A CA 1
ATOM 1390 C C . TYR A 1 185 ? -19.955 4.616 28.685 1.00 98.31 185 TYR A C 1
ATOM 1392 O O . TYR A 1 185 ? -20.475 5.724 28.871 1.00 98.31 185 TYR A O 1
ATOM 1400 N N . GLU A 1 186 ? -20.301 3.544 29.396 1.00 97.12 186 GLU A N 1
ATOM 1401 C CA . GLU A 1 186 ? -21.314 3.561 30.451 1.00 97.12 186 GLU A CA 1
ATOM 1402 C C . GLU A 1 186 ? -20.900 4.469 31.613 1.00 97.12 186 GLU A C 1
ATOM 1404 O O . GLU A 1 186 ? -21.749 5.186 32.146 1.00 97.12 186 GLU A O 1
ATOM 1409 N N . SER A 1 187 ? -19.595 4.570 31.902 1.00 97.38 187 SER A N 1
ATOM 1410 C CA . SER A 1 187 ? -19.049 5.457 32.941 1.00 97.38 187 SER A CA 1
ATOM 1411 C C . SER A 1 187 ? -19.317 6.951 32.722 1.00 97.38 187 SER A C 1
ATOM 1413 O O . SER A 1 187 ? -19.191 7.739 33.657 1.00 97.38 187 SER A O 1
ATOM 1415 N N . GLY A 1 188 ? -19.693 7.373 31.510 1.00 96.50 188 GLY A N 1
ATOM 1416 C CA . GLY A 1 188 ? -19.876 8.795 31.214 1.00 96.50 188 GLY A CA 1
ATOM 1417 C C . GLY A 1 188 ? -19.133 9.280 29.980 1.00 96.50 188 GLY A C 1
ATOM 1418 O O . GLY A 1 188 ? -19.560 10.287 29.413 1.00 96.50 188 GLY A O 1
ATOM 1419 N N . LEU A 1 189 ? -18.084 8.581 29.543 1.00 97.25 189 LEU A N 1
ATOM 1420 C CA . LEU A 1 189 ? -17.196 9.089 28.501 1.00 97.25 189 LEU A CA 1
ATOM 1421 C C . LEU A 1 189 ? -17.904 9.182 27.138 1.00 97.25 189 LEU A C 1
ATOM 1423 O O . LEU A 1 189 ? -18.616 8.259 26.724 1.00 97.25 189 LEU A O 1
ATOM 1427 N N . PRO A 1 190 ? -17.713 10.278 26.384 1.00 96.31 190 PRO A N 1
ATOM 1428 C CA . PRO A 1 190 ? -18.214 10.361 25.025 1.00 96.31 190 PRO A CA 1
ATOM 1429 C C . PRO A 1 190 ? -17.459 9.381 24.118 1.00 96.31 190 PRO A C 1
ATOM 1431 O O . PRO A 1 190 ? -16.259 9.166 24.253 1.00 96.31 190 PRO A O 1
ATOM 1434 N N . VAL A 1 191 ? -18.150 8.853 23.102 1.00 96.50 191 VAL A N 1
ATOM 1435 C CA . VAL A 1 191 ? -17.609 7.878 22.125 1.00 96.50 191 VAL A CA 1
ATOM 1436 C C . VAL A 1 191 ? -16.262 8.305 21.526 1.00 96.50 191 VAL A C 1
ATOM 1438 O O . VAL A 1 191 ? -15.439 7.462 21.185 1.00 96.50 191 VAL A O 1
ATOM 1441 N N . ARG A 1 192 ? -16.043 9.615 21.366 1.00 95.88 192 ARG A N 1
ATOM 1442 C CA . ARG A 1 192 ? -14.792 10.166 20.841 1.00 95.88 192 ARG A CA 1
ATOM 1443 C C . ARG A 1 192 ? -13.624 9.981 21.812 1.00 95.88 192 ARG A C 1
ATOM 1445 O O . ARG A 1 192 ? -12.587 9.504 21.376 1.00 95.88 192 ARG A O 1
ATOM 1452 N N . GLU A 1 193 ? -13.815 10.288 23.091 1.00 96.62 193 GLU A N 1
ATOM 1453 C CA . GLU A 1 193 ? -12.785 10.087 24.119 1.00 96.62 193 GLU A CA 1
ATOM 1454 C C . GLU A 1 193 ? -12.490 8.599 24.311 1.00 96.62 193 GLU A C 1
ATOM 1456 O O . GLU A 1 193 ? -11.330 8.209 24.370 1.00 96.62 193 GLU A O 1
ATOM 1461 N N . VAL A 1 194 ? -13.520 7.744 24.284 1.00 97.50 194 VAL A N 1
ATOM 1462 C CA . VAL A 1 194 ? -13.341 6.281 24.298 1.00 97.50 194 VAL A CA 1
ATOM 1463 C C . VAL A 1 194 ? -12.497 5.816 23.104 1.00 97.50 194 VAL A C 1
ATOM 1465 O O . VAL A 1 194 ? -11.624 4.964 23.247 1.00 97.50 194 VAL A O 1
ATOM 1468 N N . ALA A 1 195 ? -12.721 6.373 21.912 1.00 95.62 195 ALA A N 1
ATOM 1469 C CA . ALA A 1 195 ? -11.943 6.026 20.725 1.00 95.62 195 ALA A CA 1
ATOM 1470 C C . ALA A 1 195 ? -10.474 6.463 20.836 1.00 95.62 195 ALA A C 1
ATOM 1472 O O . ALA A 1 195 ? -9.583 5.688 20.489 1.00 95.62 195 ALA A O 1
ATOM 1473 N N . GLU A 1 196 ? -10.229 7.667 21.349 1.00 93.56 196 GLU A N 1
ATOM 1474 C CA . GLU A 1 196 ? -8.885 8.212 21.566 1.00 93.56 196 GLU A CA 1
ATOM 1475 C C . GLU A 1 196 ? -8.124 7.419 22.645 1.00 93.56 196 GLU A C 1
ATOM 1477 O O . GLU A 1 196 ? -6.984 7.021 22.410 1.00 93.56 196 GLU A O 1
ATOM 1482 N N . LEU A 1 197 ? -8.770 7.083 23.769 1.00 95.88 197 LEU A N 1
ATOM 1483 C CA . LEU A 1 197 ? -8.170 6.325 24.877 1.00 95.88 197 LEU A CA 1
ATOM 1484 C C . LEU A 1 197 ? -7.725 4.915 24.463 1.00 95.88 197 LEU A C 1
ATOM 1486 O O . LEU A 1 197 ? -6.719 4.405 24.949 1.00 95.88 197 LEU A O 1
ATOM 1490 N N . ASN A 1 198 ? -8.465 4.293 23.545 1.00 94.31 198 ASN A N 1
ATOM 1491 C CA . ASN A 1 198 ? -8.168 2.955 23.037 1.00 94.31 198 ASN A CA 1
ATOM 1492 C C . ASN A 1 198 ? -7.381 2.957 21.714 1.00 94.31 198 ASN A C 1
ATOM 1494 O O . ASN A 1 198 ? -7.127 1.887 21.152 1.00 94.31 198 ASN A O 1
ATOM 1498 N N . ASP A 1 199 ? -7.021 4.138 21.197 1.00 89.06 199 ASP A N 1
ATOM 1499 C CA . ASP A 1 199 ? -6.334 4.334 19.914 1.00 89.06 199 ASP A CA 1
ATOM 1500 C C . ASP A 1 199 ? -6.997 3.527 18.773 1.00 89.06 199 ASP A C 1
ATOM 1502 O O . ASP A 1 199 ? -6.396 2.699 18.078 1.00 89.06 199 ASP A O 1
ATOM 1506 N N . VAL A 1 200 ? -8.308 3.745 18.622 1.00 91.25 200 VAL A N 1
ATOM 1507 C CA . VAL A 1 200 ? -9.154 3.193 17.556 1.00 91.25 200 VAL A CA 1
ATOM 1508 C C . VAL A 1 200 ? -9.994 4.294 16.914 1.00 91.25 200 VAL A C 1
ATOM 1510 O O . VAL A 1 200 ? -10.176 5.380 17.450 1.00 91.25 200 VAL A O 1
ATOM 1513 N N . SER A 1 201 ? -10.549 4.034 15.728 1.00 92.88 201 SER A N 1
ATOM 1514 C CA . SER A 1 201 ? -11.407 5.031 15.078 1.00 92.88 201 SER A CA 1
ATOM 1515 C C . SER A 1 201 ? -12.772 5.155 15.767 1.00 92.88 201 SER A C 1
ATOM 1517 O O . SER A 1 201 ? -13.372 4.158 16.169 1.00 92.88 201 SER A O 1
ATOM 1519 N N . TYR A 1 202 ? -13.331 6.369 15.794 1.00 96.12 202 TYR A N 1
ATOM 1520 C CA . TYR A 1 202 ? -14.690 6.645 16.287 1.00 96.12 202 TYR A CA 1
ATOM 1521 C C . TYR A 1 202 ? -15.744 5.683 15.709 1.00 96.12 202 TYR A C 1
ATOM 1523 O O . TYR A 1 202 ? -16.564 5.118 16.429 1.00 96.12 202 TYR A O 1
ATOM 1531 N N . GLY A 1 203 ? -15.705 5.454 14.391 1.00 95.12 203 GLY A N 1
ATOM 1532 C CA . GLY A 1 203 ? -16.650 4.563 13.713 1.00 95.12 203 GLY A CA 1
ATOM 1533 C C . GLY A 1 203 ? -16.475 3.086 14.079 1.00 95.12 203 GLY A C 1
ATOM 1534 O O . GLY A 1 203 ? -17.401 2.296 13.893 1.00 95.12 203 GLY A O 1
ATOM 1535 N N . TYR A 1 204 ? -15.304 2.681 14.579 1.00 94.06 204 TYR A N 1
ATOM 1536 C CA . TYR A 1 204 ? -15.105 1.347 15.140 1.00 94.06 204 TYR A CA 1
ATOM 1537 C C . TYR A 1 204 ? -15.815 1.215 16.489 1.00 94.06 204 TYR A C 1
ATOM 1539 O O . TYR A 1 204 ? -16.660 0.332 16.617 1.00 94.06 204 TYR A O 1
ATOM 1547 N N . VAL A 1 205 ? -15.574 2.143 17.423 1.00 96.50 205 VAL A N 1
ATOM 1548 C CA . VAL A 1 205 ? -16.253 2.176 18.734 1.00 96.50 205 VAL A CA 1
ATOM 1549 C C . VAL A 1 205 ? -17.770 2.228 18.566 1.00 96.50 205 VAL A C 1
ATOM 1551 O O . VAL A 1 205 ? -18.482 1.423 19.152 1.00 96.50 205 VAL A O 1
ATOM 1554 N N . TYR A 1 206 ? -18.275 3.101 17.688 1.00 97.06 206 TYR A N 1
ATOM 1555 C CA . TYR A 1 206 ? -19.710 3.211 17.413 1.00 97.06 206 TYR A CA 1
ATOM 1556 C C . TYR A 1 206 ? -20.331 1.883 16.943 1.00 97.06 206 TYR A C 1
ATOM 1558 O O . TYR A 1 206 ? -21.402 1.492 17.403 1.00 97.06 206 TYR A O 1
ATOM 1566 N N . ARG A 1 207 ? -19.666 1.170 16.022 1.00 96.38 207 ARG A N 1
ATOM 1567 C CA . ARG A 1 207 ? -20.141 -0.137 15.536 1.00 96.38 207 ARG A CA 1
ATOM 1568 C C . ARG A 1 207 ? -20.087 -1.202 16.624 1.00 96.38 207 ARG A C 1
ATOM 1570 O O . ARG A 1 207 ? -20.997 -2.020 16.680 1.00 96.38 207 ARG A O 1
ATOM 1577 N N . LEU A 1 208 ? -19.051 -1.179 17.457 1.00 96.25 208 LEU A N 1
ATOM 1578 C CA . LEU A 1 208 ? -18.867 -2.110 18.566 1.00 96.25 208 LEU A CA 1
ATOM 1579 C C . LEU A 1 208 ? -19.962 -1.925 19.628 1.00 96.25 208 LEU A C 1
ATOM 1581 O O . LEU A 1 208 ? -20.641 -2.893 19.954 1.00 96.25 208 LEU A O 1
ATOM 1585 N N . LEU A 1 209 ? -20.229 -0.689 20.065 1.00 97.44 209 LEU A N 1
ATOM 1586 C CA . LEU A 1 209 ? -21.316 -0.380 21.007 1.00 97.44 209 LEU A CA 1
ATOM 1587 C C . LEU A 1 209 ? -22.691 -0.774 20.448 1.00 97.44 209 LEU A C 1
ATOM 1589 O O . LEU A 1 209 ? -23.492 -1.399 21.138 1.00 97.44 209 LEU A O 1
ATOM 1593 N N . ARG A 1 210 ? -22.947 -0.482 19.164 1.00 97.62 210 ARG A N 1
ATOM 1594 C CA . ARG A 1 210 ? -24.195 -0.878 18.497 1.00 97.62 210 ARG A CA 1
ATOM 1595 C C . ARG A 1 210 ? -24.348 -2.397 18.405 1.00 97.62 210 ARG A C 1
ATOM 1597 O O . ARG A 1 210 ? -25.451 -2.900 18.587 1.00 97.62 210 ARG A O 1
ATOM 1604 N N . ALA A 1 211 ? -23.269 -3.120 18.106 1.00 96.75 211 ALA A N 1
ATOM 1605 C CA . ALA A 1 211 ? -23.275 -4.581 18.053 1.00 96.75 211 ALA A CA 1
ATOM 1606 C C . ALA A 1 211 ? -23.513 -5.207 19.437 1.00 96.75 211 ALA A C 1
ATOM 1608 O O . ALA A 1 211 ? -24.135 -6.260 19.520 1.00 96.75 211 ALA A O 1
ATOM 1609 N N . ALA A 1 212 ? -23.077 -4.535 20.504 1.00 97.19 212 ALA A N 1
ATOM 1610 C CA . ALA A 1 212 ? -23.340 -4.914 21.889 1.00 97.19 212 ALA A CA 1
ATOM 1611 C C . ALA A 1 212 ? -24.750 -4.529 22.387 1.00 97.19 212 ALA A C 1
ATOM 1613 O O . ALA A 1 212 ? -25.097 -4.836 23.521 1.00 97.19 212 ALA A O 1
ATOM 1614 N N . GLY A 1 213 ? -25.569 -3.858 21.567 1.00 97.75 213 GLY A N 1
ATOM 1615 C CA . GLY A 1 213 ? -26.919 -3.438 21.953 1.00 97.75 213 GLY A CA 1
ATOM 1616 C C . GLY A 1 213 ? -26.968 -2.230 22.894 1.00 97.75 213 GLY A C 1
ATOM 1617 O O . GLY A 1 213 ? -28.030 -1.932 23.436 1.00 97.75 213 GLY A O 1
ATOM 1618 N N . ILE A 1 214 ? -25.856 -1.510 23.071 1.00 98.06 214 ILE A N 1
ATOM 1619 C CA . ILE A 1 214 ? -25.801 -0.333 23.941 1.00 98.06 214 ILE A CA 1
ATOM 1620 C C . ILE A 1 214 ? -26.528 0.844 23.263 1.00 98.06 214 ILE A C 1
ATOM 1622 O O . ILE A 1 214 ? -26.181 1.210 22.131 1.00 98.06 214 ILE A O 1
ATOM 1626 N N . PRO A 1 215 ? -27.534 1.461 23.913 1.00 96.94 215 PRO A N 1
ATOM 1627 C CA . PRO A 1 215 ? -28.246 2.599 23.346 1.00 96.94 215 PRO A CA 1
ATOM 1628 C C . PRO A 1 215 ? -27.323 3.819 23.244 1.00 96.94 215 PRO A C 1
ATOM 1630 O O . PRO A 1 215 ? -26.637 4.199 24.191 1.00 96.94 215 PRO A O 1
ATOM 1633 N N . MET A 1 216 ? -27.321 4.469 22.078 1.00 96.88 216 MET A N 1
ATOM 1634 C CA . MET A 1 216 ? -26.483 5.645 21.848 1.00 96.88 216 MET A CA 1
ATOM 1635 C C . MET A 1 216 ? -27.075 6.876 22.538 1.00 96.88 216 MET A C 1
ATOM 1637 O O . MET A 1 216 ? -28.222 7.246 22.284 1.00 96.88 216 MET A O 1
ATOM 1641 N N . ARG A 1 217 ? -26.262 7.568 23.339 1.00 94.62 217 ARG A N 1
ATOM 1642 C CA . ARG A 1 217 ? -26.604 8.880 23.901 1.00 94.62 217 ARG A CA 1
ATOM 1643 C C . ARG A 1 217 ? -26.955 9.879 22.789 1.00 94.62 217 ARG A C 1
ATOM 1645 O O . ARG A 1 217 ? -26.291 9.884 21.743 1.00 94.62 217 ARG A O 1
ATOM 1652 N N . PRO A 1 218 ? -27.962 10.742 23.008 1.00 91.06 218 PRO A N 1
ATOM 1653 C CA . PRO A 1 218 ? -28.321 11.773 22.049 1.00 91.06 218 PRO A CA 1
ATOM 1654 C C . PRO A 1 218 ? -27.106 12.663 21.786 1.00 91.06 218 PRO A C 1
ATOM 1656 O O . PRO A 1 218 ? -26.417 13.105 22.706 1.00 91.06 218 PRO A O 1
ATOM 1659 N N . ARG A 1 219 ? -26.816 12.912 20.507 1.00 85.38 219 ARG A N 1
ATOM 1660 C CA . ARG A 1 219 ? -25.811 13.909 20.132 1.00 85.38 219 ARG A CA 1
ATOM 1661 C C . ARG A 1 219 ? -26.358 15.246 20.591 1.00 85.38 219 ARG A C 1
ATOM 1663 O O . ARG A 1 219 ? -27.471 15.557 20.185 1.00 85.38 219 ARG A O 1
ATOM 1670 N N . GLY A 1 220 ? -25.614 15.962 21.438 1.00 75.81 220 GLY A N 1
ATOM 1671 C CA . GLY A 1 220 ? -26.038 17.216 22.060 1.00 75.81 220 GLY A CA 1
ATOM 1672 C C . GLY A 1 220 ? -26.696 18.158 21.056 1.00 75.81 220 GLY A C 1
ATOM 1673 O O . GLY A 1 220 ? -26.023 18.917 20.362 1.00 75.81 220 GLY A O 1
ATOM 1674 N N . GLY A 1 221 ? -28.020 18.063 20.958 1.00 59.62 221 GLY A N 1
ATOM 1675 C CA . GLY A 1 221 ? -28.858 19.061 20.334 1.00 59.62 221 GLY A CA 1
ATOM 1676 C C . GLY A 1 221 ? -28.908 20.207 21.319 1.00 59.62 221 GLY A C 1
ATOM 1677 O O . GLY A 1 221 ? -29.116 19.974 22.507 1.00 59.62 221 GLY A O 1
ATOM 1678 N N . LYS A 1 222 ? -28.643 21.419 20.832 1.00 54.25 222 LYS A N 1
ATOM 1679 C CA . LYS A 1 222 ? -28.773 22.651 21.606 1.00 54.25 222 LYS A CA 1
ATOM 1680 C C . LYS A 1 222 ? -30.109 22.614 22.352 1.00 54.25 222 LYS A C 1
ATOM 1682 O O . LYS A 1 222 ? -31.156 22.727 21.723 1.00 54.25 222 LYS A O 1
ATOM 1687 N N . THR A 1 223 ? -30.073 22.437 23.666 1.00 49.34 223 THR A N 1
ATOM 1688 C CA . THR A 1 223 ? -31.144 22.905 24.538 1.00 49.34 223 THR A CA 1
ATOM 1689 C C . THR A 1 223 ? -31.129 24.422 24.421 1.00 49.34 223 THR A C 1
ATOM 1691 O O . THR A 1 223 ? -30.240 25.075 24.965 1.00 49.34 223 THR A O 1
ATOM 1694 N N . THR A 1 224 ? -32.009 24.924 23.555 1.00 55.66 224 THR A N 1
ATOM 1695 C CA . THR A 1 224 ? -32.479 26.315 23.515 1.00 55.66 224 THR A CA 1
ATOM 1696 C C . THR A 1 224 ? -32.957 26.774 24.877 1.00 55.66 224 THR A C 1
ATOM 1698 O O . THR A 1 224 ? -33.580 25.937 25.569 1.00 55.66 224 THR A O 1
#